Protein 3MXT (pdb70)

Foldseek 3Di:
DDEAAALVVLLVVLVVCVVVVWAEEEEEEPPDDVLSLVQQVVRVVTRAYEYEYELQPLADPPDQSPPQDDDVVVRVVCVVSRHPYYYYYCCSCPPPNDDWDDPFLLCDDVSVVRPPNLRSVRGVVVVVCVSNVHAEYEECQVLSSLLSNQVVVVVVRNHYYYYDYFDADPLQATDDSLLVVDDPLLNVLRSLQRVLQVVLVVCVVVPDFAVVVSQVSCVSNVVRPQKDWPDWAWADSNGGGDGTDDFKIWTKTWIQRNNGIGIGIDIGGGHD

Solvent-accessible surface area: 13869 Å² total

B-factor: mean 36.36, std 14.1, range [16.19, 120.6]

Radius of gyration: 19.19 Å; Cα contacts (8 Å, |Δi|>4): 482; chains: 1; bounding box: 40×51×53 Å

Structure (mmCIF, N/CA/C/O backbone):
data_3MXT
#
_entry.id   3MXT
#
_cell.length_a   83.314
_cell.length_b   83.314
_cell.length_c   148.680
_cell.angle_alpha   90.00
_cell.angle_beta   90.00
_cell.angle_gamma   120.00
#
_symmetry.space_group_name_H-M   'P 61 2 2'
#
loop_
_entity.id
_entity.type
_entity.pdbx_description
1 polymer 'Pantothenate synthetase'
2 non-polymer GLYCEROL
3 non-polymer 'MAGNESIUM ION'
4 non-polymer 'SULFATE ION'
5 non-polymer 'FORMIC ACID'
6 non-polymer 'CHLORIDE ION'
7 water water
#
loop_
_atom_site.group_PDB
_atom_site.id
_atom_site.type_symbol
_atom_site.label_atom_id
_atom_site.label_alt_id
_atom_site.label_comp_id
_atom_site.label_asym_id
_atom_site.label_entity_id
_atom_site.label_seq_id
_atom_site.pdbx_PDB_ins_code
_atom_site.Cartn_x
_atom_site.Cartn_y
_atom_site.Cartn_z
_atom_site.occupancy
_atom_site.B_iso_or_equiv
_atom_site.auth_seq_id
_atom_site.auth_comp_id
_atom_site.auth_asym_id
_atom_site.auth_atom_id
_atom_site.pdbx_PDB_model_num
ATOM 1 N N . ALA A 1 3 ? 27.991 39.856 94.570 1.00 67.05 0 ALA A N 1
ATOM 2 C CA . ALA A 1 3 ? 27.423 38.525 94.756 1.00 72.65 0 ALA A CA 1
ATOM 3 C C . ALA A 1 3 ? 25.919 38.541 94.468 1.00 68.42 0 ALA A C 1
ATOM 4 O O . ALA A 1 3 ? 25.218 39.481 94.851 1.00 65.20 0 ALA A O 1
ATOM 14 N N . GLN A 1 5 ? 22.130 38.386 94.599 1.00 36.58 2 GLN A N 1
ATOM 15 C CA . GLN A 1 5 ? 21.234 38.582 95.711 1.00 37.78 2 GLN A CA 1
ATOM 16 C C . GLN A 1 5 ? 20.060 37.624 95.663 1.00 42.78 2 GLN A C 1
ATOM 17 O O . GLN A 1 5 ? 19.439 37.450 94.621 1.00 41.28 2 GLN A O 1
ATOM 23 N N . VAL A 1 6 ? 19.816 36.969 96.794 1.00 37.30 3 VAL A N 1
ATOM 24 C CA . VAL A 1 6 ? 18.631 36.156 96.995 1.00 35.48 3 VAL A CA 1
ATOM 25 C C . VAL A 1 6 ? 17.685 36.898 97.920 1.00 41.73 3 VAL A C 1
ATOM 26 O O . VAL A 1 6 ? 17.958 37.115 99.104 1.00 43.20 3 VAL A O 1
ATOM 30 N N . ILE A 1 7 ? 16.568 37.322 97.357 1.00 32.14 4 ILE A N 1
ATOM 31 C CA . ILE A 1 7 ? 15.757 38.325 98.003 1.00 32.17 4 ILE A CA 1
ATOM 32 C C . ILE A 1 7 ? 14.393 37.722 98.224 1.00 36.61 4 ILE A C 1
ATOM 33 O O . ILE A 1 7 ? 13.784 37.201 97.289 1.00 36.54 4 ILE A O 1
ATOM 38 N N . THR A 1 8 ? 13.923 37.752 99.466 1.00 34.61 5 THR A N 1
ATOM 39 C CA . THR A 1 8 ? 12.580 37.256 99.778 1.00 37.73 5 THR A CA 1
ATOM 40 C C . THR A 1 8 ? 11.579 38.358 100.095 1.00 40.18 5 THR A C 1
ATOM 41 O O . THR A 1 8 ? 10.380 38.085 100.237 1.00 38.69 5 THR A O 1
ATOM 45 N N A SER A 1 9 ? 12.064 39.594 100.226 0.77 40.22 6 SER A N 1
ATOM 46 N N B SER A 1 9 ? 12.050 39.594 100.207 0.23 39.62 6 SER A N 1
ATOM 47 C CA A SER A 1 9 ? 11.200 40.721 100.585 0.77 37.44 6 SER A CA 1
ATOM 48 C C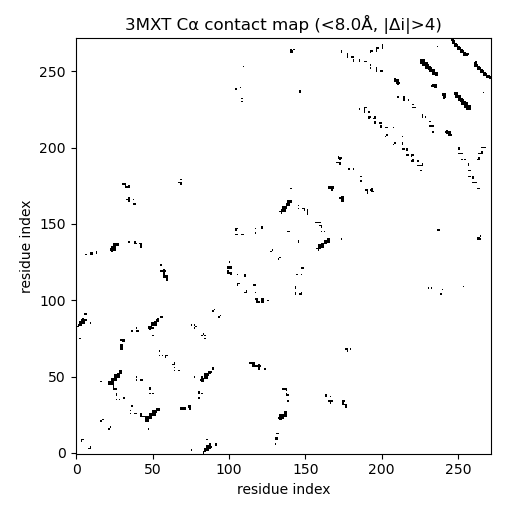A B SER A 1 9 ? 11.169 40.694 100.578 0.23 37.99 6 SER A CA 1
ATOM 49 C C A SER A 1 9 ? 10.885 41.670 99.421 0.77 36.83 6 SER A C 1
ATOM 50 C C B SER A 1 9 ? 10.881 41.644 99.418 0.23 37.14 6 SER A C 1
ATOM 51 O O A SER A 1 9 ? 11.770 42.072 98.665 0.77 37.65 6 SER A O 1
ATOM 52 O O B SER A 1 9 ? 11.780 42.018 98.665 0.23 37.48 6 SER A O 1
ATOM 57 N N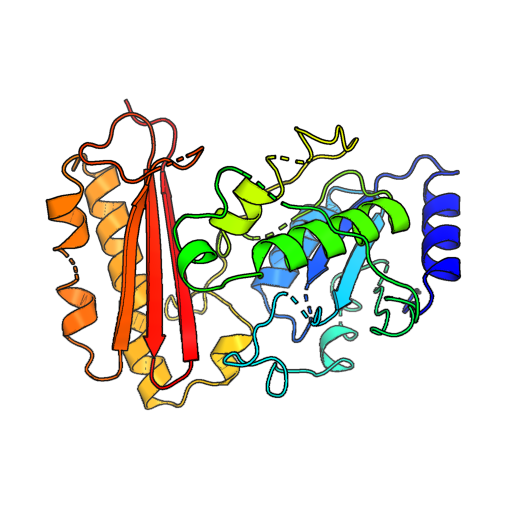 . VAL A 1 10 ? 9.617 42.028 99.285 1.00 37.97 7 VAL A N 1
ATOM 58 C CA . VAL A 1 10 ? 9.217 42.998 98.286 1.00 35.76 7 VAL A CA 1
ATOM 59 C C . VAL A 1 10 ? 9.980 44.310 98.482 1.00 38.04 7 VAL A C 1
ATOM 60 O O . VAL A 1 10 ? 10.502 44.896 97.523 1.00 37.81 7 VAL A O 1
ATOM 64 N N . LYS A 1 11 ? 10.052 44.763 99.732 1.00 32.92 8 LYS A N 1
ATOM 65 C CA . LYS A 1 11 ? 10.699 46.025 100.035 1.00 36.08 8 LYS A CA 1
ATOM 66 C C . LYS A 1 11 ? 12.146 46.000 99.540 1.00 30.66 8 LYS A C 1
ATOM 67 O O . LYS A 1 11 ? 12.626 46.959 98.948 1.00 35.25 8 LYS A O 1
ATOM 73 N N . GLU A 1 12 ? 12.851 44.904 99.766 1.00 31.24 9 GLU A N 1
ATOM 74 C CA . GLU A 1 12 ? 14.260 44.876 99.383 1.00 39.12 9 GLU A CA 1
ATOM 75 C C . GLU A 1 12 ? 14.473 44.758 97.883 1.00 38.49 9 GLU A C 1
ATOM 76 O O . GLU A 1 12 ? 15.440 45.314 97.335 1.00 33.80 9 GLU A O 1
ATOM 82 N N . ALA A 1 13 ? 13.578 44.026 97.227 1.00 33.09 10 ALA A N 1
ATOM 83 C CA . ALA A 1 13 ? 13.607 43.925 95.774 1.00 35.03 10 ALA A CA 1
ATOM 84 C C . ALA A 1 13 ? 13.420 45.307 95.148 1.00 30.78 10 ALA A C 1
ATOM 85 O O . ALA A 1 13 ? 14.134 45.660 94.209 1.00 37.29 10 ALA A O 1
ATOM 87 N N . LYS A 1 14 ? 12.461 46.071 95.679 1.00 33.43 11 LYS A N 1
ATOM 88 C CA . LYS A 1 14 ? 12.192 47.438 95.221 1.00 38.45 11 LYS A CA 1
ATOM 89 C C . LYS A 1 14 ? 13.420 48.306 95.349 1.00 39.22 11 LYS A C 1
ATOM 90 O O . LYS A 1 14 ? 13.738 49.089 94.438 1.00 38.32 11 LYS A O 1
ATOM 96 N N . GLN A 1 15 ? 14.089 48.215 96.502 1.00 38.08 12 GLN A N 1
ATOM 97 C CA . GLN A 1 15 ? 15.292 49.003 96.745 1.00 40.84 12 GLN A CA 1
ATOM 98 C C . GLN A 1 15 ? 16.382 48.712 95.729 1.00 40.99 12 GLN A C 1
ATOM 99 O O . GLN A 1 15 ? 17.030 49.631 95.209 1.00 41.88 12 GLN A O 1
ATOM 105 N N . ILE A 1 16 ? 16.590 47.430 95.443 1.00 38.57 13 ILE A N 1
ATOM 106 C CA . ILE A 1 16 ? 17.684 47.032 94.562 1.00 36.68 13 ILE A CA 1
ATOM 107 C C . ILE A 1 16 ? 17.456 47.536 93.159 1.00 38.00 13 ILE A C 1
ATOM 108 O O . ILE A 1 16 ? 18.378 48.039 92.506 1.00 41.67 13 ILE A O 1
ATOM 113 N N . VAL A 1 17 ? 16.219 47.384 92.696 1.00 34.80 14 VAL A N 1
ATOM 114 C CA . VAL A 1 17 ? 15.819 47.835 91.372 1.00 35.81 14 VAL A CA 1
ATOM 115 C C . VAL A 1 17 ? 15.894 49.353 91.278 1.00 38.93 14 VAL A C 1
ATOM 116 O O . VAL A 1 17 ? 16.340 49.901 90.265 1.00 39.16 14 VAL A O 1
ATOM 120 N N . LYS A 1 18 ? 15.480 50.036 92.342 1.00 42.13 15 LYS A N 1
ATOM 121 C CA . LYS A 1 18 ? 15.535 51.499 92.347 1.00 47.72 15 LYS A CA 1
ATOM 122 C C . LYS A 1 18 ? 16.984 51.970 92.227 1.00 49.11 15 LYS A C 1
ATOM 123 O O . LYS A 1 18 ? 17.282 52.902 91.486 1.00 50.72 15 LYS A O 1
ATOM 129 N N . ASP A 1 19 ? 17.887 51.303 92.936 1.00 53.54 16 ASP A N 1
ATOM 130 C CA . ASP A 1 19 ? 19.302 51.641 92.856 1.00 55.91 16 ASP A CA 1
ATOM 131 C C . ASP A 1 19 ? 19.865 51.379 91.453 1.00 49.52 16 ASP A C 1
ATOM 132 O O . ASP A 1 19 ? 20.572 52.223 90.916 1.00 45.58 16 ASP A O 1
ATOM 137 N N . TRP A 1 20 ? 19.550 50.228 90.850 1.00 45.03 17 TRP A N 1
ATOM 138 C CA . TRP A 1 20 ? 19.996 49.954 89.479 1.00 37.31 17 TRP A CA 1
ATOM 139 C C . TRP A 1 20 ? 19.509 51.045 88.508 1.00 41.00 17 TRP A C 1
ATOM 140 O O . TRP A 1 20 ? 20.260 51.491 87.632 1.00 48.01 17 TRP A O 1
ATOM 151 N N . LYS A 1 21 ? 18.250 51.455 88.654 1.00 42.34 18 LYS A N 1
ATOM 152 C CA . LYS A 1 21 ? 17.674 52.496 87.811 1.00 50.01 18 LYS A CA 1
ATOM 153 C C . LYS A 1 21 ? 18.389 53.847 88.022 1.00 59.64 18 LYS A C 1
ATOM 154 O O . LYS A 1 21 ? 18.500 54.652 87.096 1.00 57.50 18 LYS A O 1
ATOM 160 N N A SER A 1 22 ? 18.868 54.083 89.239 0.31 62.80 19 SER A N 1
ATOM 161 N N B SER A 1 22 ? 18.890 54.077 89.233 0.69 62.27 19 SER A N 1
ATOM 162 C CA A SER A 1 22 ? 19.612 55.304 89.532 0.31 65.12 19 SER A CA 1
ATOM 163 C CA B SER A 1 22 ? 19.613 55.314 89.526 0.69 65.08 19 SER A CA 1
ATOM 164 C C A SER A 1 22 ? 20.855 55.385 88.655 0.31 67.77 19 SER A C 1
ATOM 165 C C B SER A 1 22 ? 20.908 55.369 88.726 0.69 68.17 19 SER A C 1
ATOM 166 O O A SER A 1 22 ? 21.413 56.463 88.443 0.31 71.00 19 SER A O 1
ATOM 167 O O B SER A 1 22 ? 21.560 56.413 88.642 0.69 71.63 19 SER A O 1
ATOM 172 N N . HIS A 1 23 ? 21.281 54.235 88.143 1.00 61.27 20 HIS A N 1
ATOM 173 C CA . HIS A 1 23 ? 22.484 54.162 87.337 1.00 53.37 20 HIS A CA 1
ATOM 174 C C . HIS A 1 23 ? 22.148 53.902 85.880 1.00 52.40 20 HIS A C 1
ATOM 175 O O . HIS A 1 23 ? 22.999 53.490 85.096 1.00 54.79 20 HIS A O 1
ATOM 182 N N . GLN A 1 24 ? 20.896 54.184 85.529 1.00 57.65 21 GLN A N 1
ATOM 183 C CA . GLN A 1 24 ? 20.390 53.993 84.170 1.00 68.77 21 GLN A CA 1
ATOM 184 C C . GLN A 1 24 ? 20.678 52.607 83.572 1.00 62.61 21 GLN A C 1
ATOM 185 O O . GLN A 1 24 ? 20.966 52.489 82.376 1.00 63.56 21 GLN A O 1
ATOM 191 N N . LEU A 1 25 ? 20.596 51.565 84.396 1.00 51.59 22 LEU A N 1
ATOM 192 C CA . LEU A 1 25 ? 20.830 50.203 83.917 1.00 43.22 22 LEU A CA 1
ATOM 193 C C . LEU A 1 25 ? 19.524 49.586 83.433 1.00 42.72 22 LEU A C 1
ATOM 194 O O . LEU A 1 25 ? 18.486 49.770 84.066 1.00 45.64 22 LEU A O 1
ATOM 199 N N . SER A 1 26 ? 19.566 48.853 82.322 1.00 40.56 23 SER A N 1
ATOM 200 C CA . SER A 1 26 ? 18.380 48.140 81.856 1.00 41.54 23 SER A CA 1
ATOM 201 C C . SER A 1 26 ? 18.190 46.838 82.628 1.00 38.31 23 SER A C 1
ATOM 202 O O . SER A 1 26 ? 19.148 46.240 83.130 1.00 39.63 23 SER A O 1
ATOM 205 N N . ILE A 1 27 ? 16.938 46.409 82.720 1.00 35.99 24 ILE A N 1
ATOM 206 C CA . ILE A 1 27 ? 16.583 45.239 83.510 1.00 35.01 24 ILE A CA 1
ATOM 207 C C . ILE A 1 27 ? 15.880 44.192 82.652 1.00 29.80 24 ILE A C 1
ATOM 208 O O . ILE A 1 27 ? 14.882 44.476 81.986 1.00 31.65 24 ILE A O 1
ATOM 213 N N . GLY A 1 28 ? 16.419 42.983 82.667 1.00 26.69 25 GLY A N 1
ATOM 214 C CA . GLY A 1 28 ? 15.774 41.853 82.022 1.00 26.62 25 GLY A CA 1
ATOM 215 C C . GLY A 1 28 ? 15.160 40.955 83.090 1.00 29.24 25 GLY A C 1
ATOM 216 O O . GLY A 1 28 ? 15.796 40.682 84.105 1.00 31.63 25 GLY A O 1
ATOM 217 N N . TYR A 1 29 ? 13.938 40.487 82.846 1.00 29.44 26 TYR A N 1
ATOM 218 C CA . TYR A 1 29 ? 13.167 39.764 83.865 1.00 27.53 26 TYR A CA 1
ATOM 219 C C . TYR A 1 29 ? 12.630 38.459 83.322 1.00 26.50 26 TYR A C 1
ATOM 220 O O . TYR A 1 29 ? 12.022 38.428 82.245 1.00 25.71 26 TYR A O 1
ATOM 229 N N . VAL A 1 30 ? 12.849 37.390 84.085 1.00 24.92 27 VAL A N 1
ATOM 230 C CA . VAL A 1 30 ? 12.401 36.042 83.713 1.00 19.87 27 VAL A CA 1
ATOM 231 C C . VAL A 1 30 ? 11.516 35.522 84.841 1.00 21.78 27 VAL A C 1
ATOM 232 O O . VAL A 1 30 ? 12.020 35.018 85.856 1.00 22.25 27 VAL A O 1
ATOM 236 N N . PRO A 1 31 ? 10.192 35.647 84.691 1.00 23.69 28 PRO A N 1
ATOM 237 C CA . PRO A 1 31 ? 9.298 35.085 85.720 1.00 23.81 28 PRO A CA 1
ATOM 238 C C . PRO A 1 31 ? 9.209 33.569 85.597 1.00 20.79 28 PRO A C 1
ATOM 239 O O . PRO A 1 31 ? 9.045 33.076 84.480 1.00 22.17 28 PRO A O 1
ATOM 243 N N . THR A 1 32 ? 9.323 32.847 86.713 1.00 24.02 29 THR A N 1
ATOM 244 C CA . THR A 1 32 ? 9.281 31.374 86.700 1.00 23.46 29 THR A CA 1
ATOM 245 C C . THR A 1 32 ? 8.580 30.829 87.943 1.00 24.62 29 THR A C 1
ATOM 246 O O . THR A 1 32 ? 8.340 31.556 88.925 1.00 23.68 29 THR A O 1
ATOM 266 N N . GLY A 1 34 ? 10.047 28.111 89.342 1.00 23.80 31 GLY A N 1
ATOM 267 C CA . GLY A 1 34 ? 11.144 27.339 89.927 1.00 24.10 31 GLY A CA 1
ATOM 268 C C . GLY A 1 34 ? 11.275 25.927 89.370 1.00 26.81 31 GLY A C 1
ATOM 269 O O . GLY A 1 34 ? 10.668 25.606 88.355 1.00 28.61 31 GLY A O 1
ATOM 270 N N . PHE A 1 35 ? 12.058 25.087 90.054 1.00 24.89 32 PHE A N 1
ATOM 271 C CA . PHE A 1 35 ? 12.517 23.799 89.519 1.00 23.67 32 PHE A CA 1
ATOM 272 C C . PHE A 1 35 ? 13.041 23.998 88.098 1.00 26.59 32 PHE A C 1
ATOM 273 O O . PHE A 1 35 ? 12.507 23.453 87.112 1.00 26.04 32 PHE A O 1
ATOM 281 N N . LEU A 1 36 ? 14.088 24.803 88.002 1.00 26.17 33 LEU A N 1
ATOM 282 C CA . LEU A 1 36 ? 14.510 25.369 86.725 1.00 28.40 33 LEU A CA 1
ATOM 283 C C . LEU A 1 36 ? 15.185 24.348 85.799 1.00 31.50 33 LEU A C 1
ATOM 284 O O . LEU A 1 36 ? 15.815 23.390 86.262 1.00 28.87 33 LEU A O 1
ATOM 289 N N . HIS A 1 37 ? 15.070 24.591 84.496 1.00 25.24 34 HIS A N 1
ATOM 290 C CA . HIS A 1 37 ? 15.641 23.697 83.476 1.00 23.97 34 HIS A CA 1
ATOM 291 C C . HIS A 1 37 ? 16.191 24.512 82.302 1.00 27.62 34 HIS A C 1
ATOM 292 O O . HIS A 1 37 ? 16.212 25.740 82.353 1.00 25.35 34 HIS A O 1
ATOM 299 N N . ASP A 1 38 ? 16.657 23.837 81.244 1.00 25.96 35 ASP A N 1
ATOM 300 C CA . ASP A 1 38 ? 17.345 24.536 80.168 1.00 26.03 35 ASP A CA 1
ATOM 301 C C . ASP A 1 38 ? 16.447 25.558 79.440 1.00 29.24 35 ASP A C 1
ATOM 302 O O . ASP A 1 38 ? 16.946 26.491 78.807 1.00 31.41 35 ASP A O 1
ATOM 307 N N . GLY A 1 39 ? 15.129 25.362 79.509 1.00 28.81 36 GLY A N 1
ATOM 308 C CA . GLY A 1 39 ? 14.183 26.315 78.946 1.00 23.78 36 GLY A CA 1
ATOM 309 C C . GLY A 1 39 ? 14.348 27.644 79.671 1.00 23.41 36 GLY A C 1
ATOM 310 O O . GLY A 1 39 ? 14.422 28.723 79.075 1.00 25.40 36 GLY A O 1
ATOM 311 N N . HIS A 1 40 ? 14.423 27.571 80.988 1.00 23.66 37 HIS A N 1
ATOM 312 C CA . HIS A 1 40 ? 14.602 28.774 81.770 1.00 25.90 37 HIS A CA 1
ATOM 313 C C . HIS A 1 40 ? 15.958 29.402 81.508 1.00 26.77 37 HIS A C 1
ATOM 314 O O . HIS A 1 40 ? 16.069 30.619 81.407 1.00 27.96 37 HIS A O 1
ATOM 321 N N . LEU A 1 41 ? 16.981 28.567 81.420 1.00 29.50 38 LEU A N 1
ATOM 322 C CA . LEU A 1 41 ? 18.336 29.052 81.195 1.00 31.92 38 LEU A CA 1
ATOM 323 C C . LEU A 1 41 ? 18.410 29.788 79.851 1.00 26.43 38 LEU A C 1
ATOM 324 O O . LEU A 1 41 ? 19.148 30.756 79.699 1.00 33.09 38 LEU A O 1
ATOM 329 N N . SER A 1 42 ? 17.624 29.327 78.880 1.00 29.00 39 SER A N 1
ATOM 330 C CA . SER A 1 42 ? 17.550 30.018 77.597 1.00 30.37 39 SER A CA 1
ATOM 331 C C . SER A 1 42 ? 16.967 31.439 77.707 1.00 25.82 39 SER A C 1
ATOM 332 O O . SER A 1 42 ? 17.424 32.343 77.016 1.00 27.50 39 SER A O 1
ATOM 335 N N . LEU A 1 43 ? 15.938 31.607 78.543 1.00 26.09 40 LEU A N 1
ATOM 336 C CA . LEU A 1 43 ? 15.357 32.924 78.799 1.00 26.68 40 LEU A CA 1
ATOM 337 C C . LEU A 1 43 ? 16.390 33.812 79.466 1.00 25.75 40 LEU A C 1
ATOM 338 O O . LEU A 1 43 ? 16.524 34.975 79.130 1.00 29.94 40 LEU A O 1
ATOM 343 N N . VAL A 1 44 ? 17.124 33.252 80.419 1.00 27.58 41 VAL A N 1
ATOM 344 C CA . VAL A 1 44 ? 18.162 34.011 81.086 1.00 29.34 41 VAL A CA 1
ATOM 345 C C . VAL A 1 44 ? 19.233 34.474 80.097 1.00 30.99 41 VAL A C 1
ATOM 346 O O . VAL A 1 44 ? 19.643 35.631 80.126 1.00 32.29 41 VAL A O 1
ATOM 350 N N . LYS A 1 45 ? 19.678 33.578 79.219 1.00 30.75 42 LYS A N 1
ATOM 351 C CA . LYS A 1 45 ? 20.645 33.960 78.182 1.00 36.56 42 LYS A CA 1
ATOM 352 C C . LYS A 1 45 ? 20.146 35.141 77.341 1.00 36.75 42 LYS A C 1
ATOM 353 O O . LYS A 1 45 ? 20.911 36.038 77.003 1.00 35.43 42 LYS A O 1
ATOM 359 N N . HIS A 1 46 ? 18.859 35.156 77.005 1.00 31.15 43 HIS A N 1
ATOM 360 C CA . HIS A 1 46 ? 18.328 36.272 76.232 1.00 31.86 43 HIS A CA 1
ATOM 361 C C . HIS A 1 46 ? 18.329 37.524 77.082 1.00 32.88 43 HIS A C 1
ATOM 362 O O . HIS A 1 46 ? 18.564 38.631 76.584 1.00 35.05 43 HIS A O 1
ATOM 369 N N . ALA A 1 47 ? 18.029 37.360 78.369 1.00 29.61 44 ALA A N 1
ATOM 370 C CA . ALA A 1 47 ? 17.884 38.511 79.243 1.00 28.63 44 ALA A CA 1
ATOM 371 C C . ALA A 1 47 ? 19.228 39.185 79.474 1.00 31.57 44 ALA A C 1
ATOM 372 O O . ALA A 1 47 ? 19.276 40.370 79.810 1.00 33.09 44 ALA A O 1
ATOM 374 N N . LYS A 1 48 ? 20.315 38.430 79.301 1.00 34.14 45 LYS A N 1
ATOM 375 C CA . LYS A 1 48 ? 21.669 38.968 79.494 1.00 37.20 45 LYS A CA 1
ATOM 376 C C . LYS A 1 48 ? 22.022 40.036 78.453 1.00 39.35 45 LYS A C 1
ATOM 377 O O . LYS A 1 48 ? 23.099 40.642 78.528 1.00 39.61 45 LYS A O 1
ATOM 383 N N . THR A 1 49 ? 21.124 40.281 77.494 1.00 36.33 46 THR A N 1
ATOM 384 C CA . THR A 1 49 ? 21.264 41.452 76.625 1.00 43.06 46 THR A CA 1
ATOM 385 C C . THR A 1 49 ? 21.047 42.723 77.451 1.00 47.68 46 THR A C 1
ATOM 386 O O . THR A 1 49 ? 21.447 43.817 77.031 1.00 47.71 46 THR A O 1
ATOM 390 N N . GLN A 1 50 ? 20.408 42.577 78.616 1.00 39.01 47 GLN A N 1
ATOM 391 C CA . GLN A 1 50 ? 20.160 43.708 79.518 1.00 39.33 47 GLN A CA 1
ATOM 392 C C . GLN A 1 50 ? 21.289 43.851 80.550 1.00 39.21 47 GLN A C 1
ATOM 393 O O . GLN A 1 50 ? 22.051 42.913 80.783 1.00 37.04 47 GLN A O 1
ATOM 399 N N . ASP A 1 51 ? 21.383 45.019 81.173 1.00 39.62 48 ASP A N 1
ATOM 400 C CA . ASP A 1 51 ? 22.444 45.272 82.145 1.00 48.01 48 ASP A CA 1
ATOM 401 C C . ASP A 1 51 ? 22.310 44.385 83.377 1.00 46.08 48 ASP A C 1
ATOM 402 O O . ASP A 1 51 ? 23.299 43.857 83.872 1.00 41.16 48 ASP A O 1
ATOM 407 N N . LYS A 1 52 ? 21.087 44.224 83.875 1.00 38.48 49 LYS A N 1
ATOM 408 C CA . LYS A 1 52 ? 20.861 43.381 85.048 1.00 39.44 49 LYS A CA 1
ATOM 409 C C . LYS A 1 52 ? 19.732 42.377 84.781 1.00 36.50 49 LYS A C 1
ATOM 410 O O . LYS A 1 52 ? 18.746 42.737 84.154 1.00 35.15 49 LYS A O 1
ATOM 416 N N . VAL A 1 53 ? 19.900 41.135 85.255 1.00 30.03 50 VAL A N 1
ATOM 417 C CA . VAL A 1 53 ? 18.923 40.057 85.080 1.00 33.20 50 VAL A CA 1
ATOM 418 C C . VAL A 1 53 ? 18.281 39.607 86.395 1.00 35.85 50 VAL A C 1
ATOM 419 O O . VAL A 1 53 ? 18.976 39.253 87.352 1.00 32.99 50 VAL A O 1
ATOM 423 N N . ILE A 1 54 ? 16.950 39.608 86.423 1.00 29.80 51 ILE A N 1
ATOM 424 C CA . ILE A 1 54 ? 16.185 39.137 87.568 1.00 27.89 51 ILE A CA 1
ATOM 425 C C . ILE A 1 54 ? 15.419 37.863 87.206 1.00 30.29 51 ILE A C 1
ATOM 426 O O . ILE A 1 54 ? 14.748 37.813 86.167 1.00 29.82 51 ILE A O 1
ATOM 431 N N . VAL A 1 55 ? 15.513 36.849 88.061 1.00 26.60 52 VAL A N 1
ATOM 432 C CA . VAL A 1 55 ? 14.647 35.691 87.961 1.00 24.11 52 VAL A CA 1
ATOM 433 C C . VAL A 1 55 ? 13.748 35.675 89.170 1.00 31.09 52 VAL A C 1
ATOM 434 O O . VAL A 1 55 ? 14.232 35.745 90.309 1.00 30.32 52 VAL A O 1
ATOM 438 N N . SER A 1 56 ? 12.428 35.636 88.951 1.00 26.89 53 SER A N 1
ATOM 439 C CA . SER A 1 56 ? 11.540 35.374 90.084 1.00 23.14 53 SER A CA 1
ATOM 440 C C . SER A 1 56 ? 11.176 33.887 90.131 1.00 24.86 53 SER A C 1
ATOM 441 O O . SER A 1 56 ? 11.055 33.213 89.094 1.00 26.01 53 SER A O 1
ATOM 444 N N . ILE A 1 57 ? 11.032 33.379 91.346 1.00 24.69 54 ILE A N 1
ATOM 445 C CA . ILE A 1 57 ? 10.604 32.009 91.563 1.00 22.97 54 ILE A CA 1
ATOM 446 C C . ILE A 1 57 ? 9.423 32.094 92.521 1.00 29.75 54 ILE A C 1
ATOM 447 O O . ILE A 1 57 ? 9.576 32.539 93.659 1.00 26.98 54 ILE A O 1
ATOM 452 N N . PHE A 1 58 ? 8.235 31.716 92.050 1.00 24.74 55 PHE A N 1
ATOM 453 C CA . PHE A 1 58 ? 7.018 31.782 92.887 1.00 26.30 55 PHE A CA 1
ATOM 454 C C . PHE A 1 58 ? 5.978 30.857 92.290 1.00 28.72 55 PHE A C 1
ATOM 455 O O . PHE A 1 58 ? 5.502 31.087 91.155 1.00 23.67 55 PHE A O 1
ATOM 463 N N . VAL A 1 59 ? 5.642 29.800 93.027 1.00 24.26 56 VAL A N 1
ATOM 464 C CA . VAL A 1 59 ? 4.596 28.890 92.589 1.00 22.72 56 VAL A CA 1
ATOM 465 C C . VAL A 1 59 ? 3.319 29.618 92.981 1.00 26.94 56 VAL A C 1
ATOM 466 O O . VAL A 1 59 ? 2.857 29.540 94.118 1.00 24.36 56 VAL A O 1
ATOM 470 N N . ASN A 1 60 ? 2.779 30.367 92.033 1.00 22.12 57 ASN A N 1
ATOM 471 C CA . ASN A 1 60 ? 1.707 31.309 92.323 1.00 20.62 57 ASN A CA 1
ATOM 472 C C . ASN A 1 60 ? 0.395 30.576 92.536 1.00 22.84 57 ASN A C 1
ATOM 473 O O . ASN A 1 60 ? -0.145 30.035 91.589 1.00 25.06 57 ASN A O 1
ATOM 478 N N . PRO A 1 61 ? -0.119 30.533 93.784 1.00 24.66 58 PRO A N 1
ATOM 479 C CA . PRO A 1 61 ? -1.326 29.747 94.023 1.00 24.52 58 PRO A CA 1
ATOM 480 C C . PRO A 1 61 ? -2.511 30.243 93.214 1.00 28.12 58 PRO A C 1
ATOM 481 O O . PRO A 1 61 ? -3.318 29.414 92.877 1.00 23.89 58 PRO A O 1
ATOM 493 N N . GLN A 1 63 ? -2.816 30.872 90.141 1.00 21.16 60 GLN A N 1
ATOM 494 C CA . GLN A 1 63 ? -2.975 30.338 88.789 1.00 24.64 60 GLN A CA 1
ATOM 495 C C . GLN A 1 63 ? -3.158 28.827 88.744 1.00 26.33 60 GLN A C 1
ATOM 496 O O . GLN A 1 63 ? -3.116 28.233 87.671 1.00 24.77 60 GLN A O 1
ATOM 502 N N . PHE A 1 64 ? -3.374 28.198 89.908 1.00 22.48 61 PHE A N 1
ATOM 503 C CA . PHE A 1 64 ? -3.713 26.779 89.963 1.00 19.64 61 PHE A CA 1
ATOM 504 C C . PHE A 1 64 ? -5.161 26.614 90.422 1.00 25.46 61 PHE A C 1
ATOM 505 O O . PHE A 1 64 ? -5.636 27.343 91.318 1.00 24.88 61 PHE A O 1
ATOM 513 N N . GLY A 1 65 ? -5.856 25.628 89.859 1.00 27.63 62 GLY A N 1
ATOM 514 C CA . GLY A 1 65 ? -7.172 25.279 90.396 1.00 28.67 62 GLY A CA 1
ATOM 515 C C . GLY A 1 65 ? -7.089 24.094 91.345 1.00 27.75 62 GLY A C 1
ATOM 516 O O . GLY A 1 65 ? -6.061 23.389 91.387 1.00 29.78 62 GLY A O 1
ATOM 517 N N . PRO A 1 66 ? -8.192 23.826 92.060 1.00 37.76 63 PRO A N 1
ATOM 518 C CA . PRO A 1 66 ? -8.320 22.758 93.058 1.00 43.72 63 PRO A CA 1
ATOM 519 C C . PRO A 1 66 ? -7.983 21.376 92.499 1.00 45.44 63 PRO A C 1
ATOM 520 O O . PRO A 1 66 ? -7.449 20.540 93.223 1.00 45.89 63 PRO A O 1
ATOM 524 N N . ASN A 1 67 ? -8.278 21.150 91.221 1.00 37.45 64 ASN A N 1
ATOM 525 C CA . ASN A 1 67 ? -8.081 19.856 90.586 1.00 33.68 64 ASN A CA 1
ATOM 526 C C . ASN A 1 67 ? -6.690 19.683 89.996 1.00 33.92 64 ASN A C 1
ATOM 527 O O . ASN A 1 67 ? -6.365 18.646 89.431 1.00 35.07 64 ASN A O 1
ATOM 532 N N . GLU A 1 68 ? -5.862 20.713 90.104 1.00 32.92 65 GLU A N 1
ATOM 533 C CA . GLU A 1 68 ? -4.561 20.697 89.473 1.00 32.23 65 GLU A CA 1
ATOM 534 C C . GLU A 1 68 ? -3.446 20.376 90.471 1.00 35.64 65 GLU A C 1
ATOM 535 O O . GLU A 1 68 ? -3.714 19.813 91.539 1.00 34.96 65 GLU A O 1
ATOM 541 N N . ASP A 1 69 ? -2.210 20.715 90.124 1.00 27.74 66 ASP A N 1
ATOM 542 C CA . ASP A 1 69 ? -1.054 20.108 90.791 1.00 28.52 66 ASP A CA 1
ATOM 543 C C . ASP A 1 69 ? -0.244 21.041 91.691 1.00 25.93 66 ASP A C 1
ATOM 544 O O . ASP A 1 69 ? 0.959 20.861 91.820 1.00 29.05 66 ASP A O 1
ATOM 549 N N . PHE A 1 70 ? -0.893 22.020 92.313 1.00 26.51 67 PHE A N 1
ATOM 550 C CA . PHE A 1 70 ? -0.179 22.968 93.185 1.00 26.35 67 PHE A CA 1
ATOM 551 C C . PHE A 1 70 ? 0.632 22.277 94.297 1.00 29.79 67 PHE A C 1
ATOM 552 O O . PHE A 1 70 ? 1.774 22.619 94.537 1.00 24.94 67 PHE A O 1
ATOM 560 N N A SER A 1 71 ? 0.037 21.311 94.979 0.63 28.33 68 SER A N 1
ATOM 561 N N B SER A 1 71 ? 0.040 21.302 94.963 0.37 29.33 68 SER A N 1
ATOM 562 C CA A SER A 1 71 ? 0.737 20.690 96.109 0.63 32.10 68 SER A CA 1
ATOM 563 C CA B SER A 1 71 ? 0.729 20.670 96.084 0.37 32.73 68 SER A CA 1
ATOM 564 C C A SER A 1 71 ? 1.956 19.837 95.684 0.63 34.10 68 SER A C 1
ATOM 565 C C B SER A 1 71 ? 1.880 19.746 95.638 0.37 34.23 68 SER A C 1
ATOM 566 O O A SER A 1 71 ? 2.958 19.772 96.404 0.63 37.42 68 SER A O 1
ATOM 567 O O B SER A 1 71 ? 2.852 19.553 96.373 0.37 36.39 68 SER A O 1
ATOM 572 N N A SER A 1 72 ? 1.871 19.192 94.522 0.63 28.80 69 SER A N 1
ATOM 573 N N B SER A 1 72 ? 1.770 19.194 94.433 0.37 29.84 69 SER A N 1
ATOM 574 C CA A SER A 1 72 ? 2.953 18.323 94.050 0.63 30.63 69 SER A CA 1
ATOM 575 C CA B SER A 1 72 ? 2.790 18.286 93.904 0.37 30.71 69 SER A CA 1
ATOM 576 C C A SER A 1 72 ? 3.961 19.052 93.182 0.63 34.31 69 SER A C 1
ATOM 577 C C B SER A 1 72 ? 3.853 19.003 93.073 0.37 33.04 69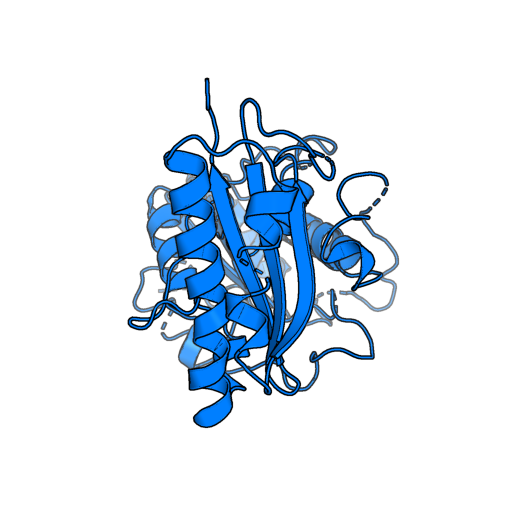 SER A C 1
ATOM 578 O O A SER A 1 72 ? 4.992 18.484 92.831 0.63 30.94 69 SER A O 1
ATOM 579 O O B SER A 1 72 ? 4.834 18.384 92.669 0.37 31.84 69 SER A O 1
ATOM 584 N N . TYR A 1 73 ? 3.664 20.299 92.817 1.00 28.13 70 TYR A N 1
ATOM 585 C CA . TYR A 1 73 ? 4.551 21.027 91.881 1.00 31.80 70 TYR A CA 1
ATOM 586 C C . TYR A 1 73 ? 5.973 20.890 92.370 1.00 30.33 70 TYR A C 1
ATOM 587 O O . TYR A 1 73 ? 6.228 21.081 93.558 1.00 28.43 70 TYR A O 1
ATOM 596 N N . PRO A 1 74 ? 6.901 20.509 91.470 1.00 26.79 71 PRO A N 1
ATOM 597 C CA . PRO A 1 74 ? 8.291 20.273 91.881 1.00 27.47 71 PRO A CA 1
ATOM 598 C C . PRO A 1 74 ? 8.901 21.511 92.511 1.00 29.86 71 PRO A C 1
ATOM 599 O O . PRO A 1 74 ? 8.733 22.600 91.991 1.00 30.06 71 PRO A O 1
ATOM 603 N N . ARG A 1 75 ? 9.592 21.348 93.633 1.00 26.78 72 ARG A N 1
ATOM 604 C CA . ARG A 1 75 ? 10.213 22.470 94.323 1.00 30.84 72 ARG A CA 1
ATOM 605 C C . ARG A 1 75 ? 11.574 22.061 94.848 1.00 36.37 72 ARG A C 1
ATOM 606 O O . ARG A 1 75 ? 11.689 21.053 95.562 1.00 31.97 72 ARG A O 1
ATOM 614 N N . ASP A 1 76 ? 12.594 22.853 94.518 1.00 29.49 73 ASP A N 1
ATOM 615 C CA . ASP A 1 76 ? 13.965 22.581 94.957 1.00 29.17 73 ASP A CA 1
ATOM 616 C C . ASP A 1 76 ? 14.735 23.883 94.837 1.00 31.52 73 ASP A C 1
ATOM 617 O O . ASP A 1 76 ? 15.429 24.144 93.845 1.00 30.30 73 ASP A O 1
ATOM 622 N N A LEU A 1 77 ? 14.606 24.716 95.859 0.69 32.10 74 LEU A N 1
ATOM 623 N N B LEU A 1 77 ? 14.585 24.729 95.853 0.31 31.50 74 LEU A N 1
ATOM 624 C CA A LEU A 1 77 ? 15.113 26.069 95.778 0.69 30.57 74 LEU A CA 1
ATOM 625 C CA B LEU A 1 77 ? 15.149 26.072 95.825 0.31 31.23 74 LEU A CA 1
ATOM 626 C C A LEU A 1 77 ? 16.649 26.106 95.751 0.69 30.34 74 LEU A C 1
ATOM 627 C C B LEU A 1 77 ? 16.656 26.059 95.683 0.31 31.08 74 LEU A C 1
ATOM 628 O O A LEU A 1 77 ? 17.244 26.993 95.144 0.69 33.52 74 LEU A O 1
ATOM 629 O O B LEU A 1 77 ? 17.236 26.876 94.971 0.31 32.68 74 LEU A O 1
ATOM 638 N N . GLU A 1 78 ? 17.294 25.129 96.371 1.00 34.92 75 GLU A N 1
ATOM 639 C CA . GLU A 1 78 ? 18.742 25.049 96.310 1.00 43.56 75 GLU A CA 1
ATOM 640 C C . GLU A 1 78 ? 19.253 24.762 94.891 1.00 38.51 75 GLU A C 1
ATOM 641 O O . GLU A 1 78 ? 20.218 25.382 94.429 1.00 36.56 75 GLU A O 1
ATOM 647 N N . ARG A 1 79 ? 18.604 23.815 94.218 1.00 33.80 76 ARG A N 1
ATOM 648 C CA . ARG A 1 79 ? 18.870 23.563 92.799 1.00 34.49 76 ARG A CA 1
ATOM 649 C C . ARG A 1 79 ? 18.726 24.850 91.989 1.00 36.78 76 ARG A C 1
ATOM 650 O O . ARG A 1 79 ? 19.601 25.179 91.180 1.00 30.19 76 ARG A O 1
ATOM 658 N N . ASP A 1 80 ? 17.633 25.585 92.213 1.00 31.16 77 ASP A N 1
ATOM 659 C CA . ASP A 1 80 ? 17.363 26.793 91.423 1.00 29.71 77 ASP A CA 1
ATOM 660 C C . ASP A 1 80 ? 18.418 27.868 91.697 1.00 34.10 77 ASP A C 1
ATOM 661 O O . ASP A 1 80 ? 18.911 28.508 90.778 1.00 28.19 77 ASP A O 1
ATOM 666 N N . ILE A 1 81 ? 18.762 28.067 92.967 1.00 32.47 78 ILE A N 1
ATOM 667 C CA . ILE A 1 81 ? 19.699 29.147 93.303 1.00 35.64 78 ILE A CA 1
ATOM 668 C C . ILE A 1 81 ? 21.039 28.891 92.621 1.00 36.11 78 ILE A C 1
ATOM 669 O O . ILE A 1 81 ? 21.648 29.808 92.056 1.00 34.75 78 ILE A O 1
ATOM 674 N N . LYS A 1 82 ? 21.469 27.632 92.654 1.00 32.35 79 LYS A N 1
ATOM 675 C CA . LYS A 1 82 ? 22.726 27.222 92.038 1.00 34.43 79 LYS A CA 1
ATOM 676 C C . LYS A 1 82 ? 22.738 27.480 90.534 1.00 33.48 79 LYS A C 1
ATOM 677 O O . LYS A 1 82 ? 23.714 27.999 89.998 1.00 35.33 79 LYS A O 1
ATOM 691 N N . CYS A 1 84 ? 20.839 29.643 88.929 1.00 31.13 81 CYS A N 1
ATOM 692 C CA . CYS A 1 84 ? 20.849 31.075 88.665 1.00 28.21 81 CYS A CA 1
ATOM 693 C C . CYS A 1 84 ? 22.242 31.637 88.872 1.00 35.58 81 CYS A C 1
ATOM 694 O O . CYS A 1 84 ? 22.707 32.463 88.086 1.00 34.93 81 CYS A O 1
ATOM 697 N N . GLN A 1 85 ? 22.875 31.189 89.956 1.00 38.44 82 GLN A N 1
ATOM 698 C CA . GLN A 1 85 ? 24.224 31.606 90.335 1.00 45.80 82 GLN A CA 1
ATOM 699 C C . GLN A 1 85 ? 25.181 31.308 89.182 1.00 44.83 82 GLN A C 1
ATOM 700 O O . GLN A 1 85 ? 25.925 32.174 88.730 1.00 45.74 82 GLN A O 1
ATOM 706 N N . ASP A 1 86 ? 25.121 30.085 88.677 1.00 43.56 83 ASP A N 1
ATOM 707 C CA . ASP A 1 86 ? 26.078 29.637 87.666 1.00 47.21 83 ASP A CA 1
ATOM 708 C C . ASP A 1 86 ? 25.851 30.287 86.312 1.00 48.72 83 ASP A C 1
ATOM 709 O O . ASP A 1 86 ? 26.712 30.204 85.442 1.00 49.87 83 ASP A O 1
ATOM 714 N N . ASN A 1 87 ? 24.698 30.927 86.128 1.00 41.42 84 ASN A N 1
ATOM 715 C CA . ASN A 1 87 ? 24.317 31.442 84.810 1.00 38.73 84 ASN A CA 1
ATOM 716 C C . ASN A 1 87 ? 24.210 32.947 84.762 1.00 37.73 84 ASN A C 1
ATOM 717 O O . ASN A 1 87 ? 23.665 33.530 83.816 1.00 40.33 84 ASN A O 1
ATOM 722 N N . GLY A 1 88 ? 24.748 33.576 85.797 1.00 40.11 85 GLY A N 1
ATOM 723 C CA . GLY A 1 88 ? 24.931 35.010 85.801 1.00 44.20 85 GLY A CA 1
ATOM 724 C C . GLY A 1 88 ? 23.702 35.826 86.119 1.00 39.97 85 GLY A C 1
ATOM 725 O O . GLY A 1 88 ? 23.602 36.980 85.709 1.00 44.65 85 GLY A O 1
ATOM 726 N N . VAL A 1 89 ? 22.765 35.238 86.849 1.00 38.79 86 VAL A N 1
ATOM 727 C CA . VAL A 1 89 ? 21.619 35.996 87.336 1.00 38.46 86 VAL A CA 1
ATOM 728 C C . VAL A 1 89 ? 22.074 36.949 88.454 1.00 38.96 86 VAL A C 1
ATOM 729 O O . VAL A 1 89 ? 22.858 36.560 89.321 1.00 43.24 86 VAL A O 1
ATOM 733 N N . ASP A 1 90 ? 21.580 38.187 88.420 1.00 32.63 87 ASP A N 1
ATOM 734 C CA . ASP A 1 90 ? 21.908 39.205 89.422 1.00 36.99 87 ASP A CA 1
ATOM 735 C C . ASP A 1 90 ? 21.052 39.142 90.688 1.00 36.65 87 ASP A C 1
ATOM 736 O O . ASP A 1 90 ? 21.544 39.358 91.802 1.00 36.22 87 ASP A O 1
ATOM 749 N N . VAL A 1 92 ? 17.789 36.730 92.460 1.00 29.82 89 VAL A N 1
ATOM 750 C CA . VAL A 1 92 ? 16.707 35.759 92.513 1.00 32.02 89 VAL A CA 1
ATOM 751 C C . VAL A 1 92 ? 15.718 36.257 93.551 1.00 36.58 89 VAL A C 1
ATOM 752 O O . VAL A 1 92 ? 16.030 36.381 94.733 1.00 36.57 89 VAL A O 1
ATOM 756 N N . PHE A 1 93 ? 14.526 36.579 93.075 1.00 29.44 90 PHE A N 1
ATOM 757 C CA . PHE A 1 93 ? 13.463 37.088 93.909 1.00 32.36 90 PHE A CA 1
ATOM 758 C C . PHE A 1 93 ? 12.507 35.937 94.214 1.00 34.88 90 PHE A C 1
ATOM 759 O O . PHE A 1 93 ? 11.813 35.430 93.324 1.00 28.14 90 PHE A O 1
ATOM 767 N N . ILE A 1 94 ? 12.483 35.517 95.475 1.00 27.01 91 ILE A N 1
ATOM 768 C CA . ILE A 1 94 ? 11.655 34.389 95.898 1.00 30.70 91 ILE A CA 1
ATOM 769 C C . ILE A 1 94 ? 10.722 34.847 97.024 1.00 34.43 91 ILE A C 1
ATOM 770 O O . ILE A 1 94 ? 10.984 34.568 98.206 1.00 33.45 91 ILE A O 1
ATOM 775 N N . PRO A 1 95 ? 9.641 35.571 96.677 1.00 34.75 92 PRO A N 1
ATOM 776 C CA . PRO A 1 95 ? 8.686 35.974 97.711 1.00 37.10 92 PRO A CA 1
ATOM 777 C C . PRO A 1 95 ? 7.848 34.768 98.106 1.00 38.11 92 PRO A C 1
ATOM 778 O O . PRO A 1 95 ? 7.763 33.826 97.336 1.00 39.49 92 PRO A O 1
ATOM 782 N N . ASP A 1 96 ? 7.235 34.790 99.282 1.00 43.87 93 ASP A N 1
ATOM 783 C CA . ASP A 1 96 ? 6.246 33.765 99.584 1.00 46.43 93 ASP A CA 1
ATOM 784 C C . ASP A 1 96 ? 4.835 34.354 99.493 1.00 41.02 93 ASP A C 1
ATOM 785 O O . ASP A 1 96 ? 4.664 35.566 99.261 1.00 37.31 93 ASP A O 1
ATOM 790 N N . ALA A 1 97 ? 3.817 33.514 99.623 1.00 36.02 94 ALA A N 1
ATOM 791 C CA . ALA A 1 97 ? 2.472 34.002 99.329 1.00 45.32 94 ALA A CA 1
ATOM 792 C C . ALA A 1 97 ? 2.048 35.055 100.342 1.00 47.15 94 ALA A C 1
ATOM 793 O O . ALA A 1 97 ? 1.253 35.929 100.017 1.00 48.18 94 ALA A O 1
ATOM 795 N N . THR A 1 98 ? 2.602 34.986 101.555 1.00 37.95 95 THR A N 1
ATOM 796 C CA . THR A 1 98 ? 2.312 36.006 102.573 1.00 41.61 95 THR A CA 1
ATOM 797 C C . THR A 1 98 ? 2.910 37.409 102.299 1.00 38.57 95 THR A C 1
ATOM 798 O O . THR A 1 98 ? 2.434 38.395 102.849 1.00 42.66 95 THR A O 1
ATOM 802 N N . GLN A 1 99 ? 3.967 37.495 101.488 1.00 32.66 96 GLN A N 1
ATOM 803 C CA . GLN A 1 99 ? 4.523 38.779 101.064 1.00 35.10 96 GLN A CA 1
ATOM 804 C C . GLN A 1 99 ? 3.706 39.337 99.895 1.00 33.31 96 GLN A C 1
ATOM 805 O O . GLN A 1 99 ? 3.474 40.553 99.795 1.00 29.83 96 GLN A O 1
ATOM 819 N N . TYR A 1 101 ? 0.555 38.248 98.777 1.00 26.80 98 TYR A N 1
ATOM 820 C CA . TYR A 1 101 ? -0.878 38.358 98.996 1.00 28.57 98 TYR A CA 1
ATOM 821 C C . TYR A 1 101 ? -1.157 38.542 100.483 1.00 34.91 98 TYR A C 1
ATOM 822 O O . TYR A 1 101 ? -1.225 37.570 101.242 1.00 36.63 98 TYR A O 1
ATOM 831 N N . LEU A 1 102 ? -1.276 39.800 100.888 1.00 31.16 99 LEU A N 1
ATOM 832 C CA . LEU A 1 102 ? -1.553 40.146 102.287 1.00 31.68 99 LEU A CA 1
ATOM 833 C C . LEU A 1 102 ? -2.971 39.736 102.679 1.00 40.63 99 LEU A C 1
ATOM 834 O O . LEU A 1 102 ? -3.775 39.380 101.820 1.00 32.57 99 LEU A O 1
ATOM 839 N N A LYS A 1 103 ? -3.289 39.803 103.970 0.45 40.05 100 LYS A N 1
ATOM 840 N N B LYS A 1 103 ? -3.258 39.766 103.981 0.55 40.16 100 LYS A N 1
ATOM 841 C CA A LYS A 1 103 ? -4.569 39.281 104.445 0.45 38.50 100 LYS A CA 1
ATOM 842 C CA B LYS A 1 103 ? -4.478 39.163 104.522 0.55 39.29 100 LYS A CA 1
ATOM 843 C C A LYS A 1 103 ? -5.791 39.941 103.795 0.45 34.53 100 LYS A C 1
ATOM 844 C C B LYS A 1 103 ? -5.760 39.543 103.777 0.55 36.68 100 LYS A C 1
ATOM 845 O O A LYS A 1 103 ? -6.824 39.295 103.605 0.45 36.18 100 LYS A O 1
ATOM 846 O O B LYS A 1 103 ? -6.620 38.691 103.531 0.55 37.93 100 LYS A O 1
ATOM 857 N N A ASN A 1 104 ? -5.674 41.213 103.437 0.45 29.95 101 ASN A N 1
ATOM 858 N N B ASN A 1 104 ? -5.878 40.813 103.409 0.55 28.91 101 ASN A N 1
ATOM 859 C CA A ASN A 1 104 ? -6.808 41.913 102.836 0.45 25.08 101 ASN A CA 1
ATOM 860 C CA B ASN A 1 104 ? -7.111 41.332 102.820 0.55 25.05 101 ASN A CA 1
ATOM 861 C C A ASN A 1 104 ? -6.779 41.911 101.292 0.45 25.48 101 ASN A C 1
ATOM 862 C C B ASN A 1 104 ? -7.010 41.583 101.310 0.55 24.83 101 ASN A C 1
ATOM 863 O O A ASN A 1 104 ? -7.503 42.667 100.647 0.45 23.17 101 ASN A O 1
ATOM 864 O O B ASN A 1 104 ? -7.852 42.257 100.726 0.55 24.94 101 ASN A O 1
ATOM 873 N N . PHE A 1 105 ? -5.959 41.047 100.701 1.00 27.63 102 PHE A N 1
ATOM 874 C CA . PHE A 1 105 ? -5.793 41.091 99.245 1.00 27.61 102 PHE A CA 1
ATOM 875 C C . PHE A 1 105 ? -7.102 40.726 98.546 1.00 28.02 102 PHE A C 1
ATOM 876 O O . PHE A 1 105 ? -7.721 39.733 98.902 1.00 24.75 102 PHE A O 1
ATOM 884 N N . SER A 1 106 ? -7.528 41.508 97.550 1.00 25.24 103 SER A N 1
ATOM 885 C CA . SER A 1 106 ? -8.796 41.234 96.851 1.00 21.68 103 SER A CA 1
ATOM 886 C C . SER A 1 106 ? -8.872 41.751 95.413 1.00 23.51 103 SER A C 1
ATOM 887 O O . SER A 1 106 ? -9.879 41.586 94.739 1.00 22.32 103 SER A O 1
ATOM 890 N N . THR A 1 107 ? -7.800 42.359 94.938 1.00 20.05 104 THR A N 1
ATOM 891 C CA . THR A 1 107 ? -7.781 42.928 93.568 1.00 17.67 104 THR A CA 1
ATOM 892 C C . THR A 1 107 ? -7.339 41.877 92.551 1.00 22.21 104 THR A C 1
ATOM 893 O O . THR A 1 107 ? -6.683 40.888 92.912 1.00 23.51 104 THR A O 1
ATOM 897 N N . TYR A 1 108 ? -7.715 42.063 91.279 1.00 19.55 105 TYR A N 1
ATOM 898 C CA . TYR A 1 108 ? -7.252 41.187 90.228 1.00 17.01 105 TYR A CA 1
ATOM 899 C C . TYR A 1 108 ? -7.214 41.916 88.886 1.00 16.84 105 TYR A C 1
ATOM 900 O O . TYR A 1 108 ? -7.834 42.966 88.715 1.00 22.01 105 TYR A O 1
ATOM 909 N N . VAL A 1 109 ? -6.517 41.303 87.944 1.00 17.55 106 VAL A N 1
ATOM 910 C CA . VAL A 1 109 ? -6.469 41.760 86.564 1.00 19.52 106 VAL A CA 1
ATOM 911 C C . VAL A 1 109 ? -6.949 40.586 85.724 1.00 18.98 106 VAL A C 1
ATOM 912 O O . VAL A 1 109 ? -6.588 39.437 86.005 1.00 20.18 106 VAL A O 1
ATOM 916 N N . ASP A 1 110 ? -7.807 40.848 84.745 1.00 21.12 107 ASP A N 1
ATOM 917 C CA . ASP A 1 110 ? -8.331 39.784 83.893 1.00 20.35 107 ASP A CA 1
ATOM 918 C C . ASP A 1 110 ? -8.678 40.436 82.544 1.00 19.48 107 ASP A C 1
ATOM 919 O O . ASP A 1 110 ? -8.430 41.615 82.341 1.00 19.26 107 ASP A O 1
ATOM 932 N N . ASN A 1 112 ? -11.330 40.080 78.667 1.00 23.42 109 ASN A N 1
ATOM 933 C CA . ASN A 1 112 ? -12.556 39.549 78.076 1.00 24.10 109 ASN A CA 1
ATOM 934 C C . ASN A 1 112 ? -12.363 38.888 76.715 1.00 26.88 109 ASN A C 1
ATOM 935 O O . ASN A 1 112 ? -13.345 38.444 76.108 1.00 26.79 109 ASN A O 1
ATOM 940 N N . THR A 1 113 ? -11.119 38.858 76.234 1.00 21.56 110 THR A N 1
ATOM 941 C CA . THR A 1 113 ? -10.772 38.096 75.024 1.00 22.64 110 THR A CA 1
ATOM 942 C C . THR A 1 113 ? -9.501 37.295 75.261 1.00 26.26 110 THR A C 1
ATOM 943 O O . THR A 1 113 ? -8.819 37.476 76.278 1.00 24.63 110 THR A O 1
ATOM 947 N N . ILE A 1 114 ? -9.182 36.431 74.304 1.00 22.27 111 ILE A N 1
ATOM 948 C CA . ILE A 1 114 ? -7.966 35.594 74.309 1.00 24.08 111 ILE A CA 1
ATOM 949 C C . ILE A 1 114 ? -7.944 34.460 75.340 1.00 27.11 111 ILE A C 1
ATOM 950 O O . ILE A 1 114 ? -7.659 33.322 75.004 1.00 25.78 111 ILE A O 1
ATOM 955 N N . THR A 1 115 ? -8.241 34.777 76.598 1.00 24.64 112 THR A N 1
ATOM 956 C CA . THR A 1 115 ? -8.129 33.806 77.683 1.00 21.34 112 THR A CA 1
ATOM 957 C C . THR A 1 115 ? -9.235 32.765 77.697 1.00 27.05 112 THR A C 1
ATOM 958 O O . THR A 1 115 ? -9.156 31.809 78.466 1.00 27.14 112 THR A O 1
ATOM 962 N N . ASP A 1 116 ? -10.287 32.945 76.893 1.00 25.98 113 ASP A N 1
ATOM 963 C CA . ASP A 1 116 ? -11.389 31.973 76.898 1.00 27.55 113 ASP A CA 1
ATOM 964 C C . ASP A 1 116 ? -11.136 30.746 75.990 1.00 30.72 113 ASP A C 1
ATOM 965 O O . ASP A 1 116 ? -11.950 29.837 75.934 1.00 31.51 113 ASP A O 1
ATOM 970 N N . LYS A 1 117 ? -10.008 30.731 75.287 1.00 28.38 114 LYS A N 1
ATOM 971 C CA . LYS A 1 117 ? -9.716 29.681 74.317 1.00 26.89 114 LYS A CA 1
ATOM 972 C C . LYS A 1 117 ? -8.651 28.739 74.872 1.00 29.41 114 LYS A C 1
ATOM 973 O O . LYS A 1 117 ? -8.082 28.978 75.950 1.00 28.04 114 LYS A O 1
ATOM 979 N N . LEU A 1 118 ? -8.386 27.670 74.134 1.00 25.09 115 LEU A N 1
ATOM 980 C CA . LEU A 1 118 ? -7.297 26.755 74.468 1.00 25.27 115 LEU A CA 1
ATOM 981 C C . LEU A 1 118 ? -7.284 26.375 75.977 1.00 29.79 115 LEU A C 1
ATOM 982 O O . LEU A 1 118 ? -8.296 25.921 76.509 1.00 27.77 115 LEU A O 1
ATOM 987 N N . CYS A 1 119 ? -6.136 26.499 76.640 1.00 24.10 116 CYS A N 1
ATOM 988 C CA . CYS A 1 119 ? -6.043 26.097 78.046 1.00 22.33 116 CYS A CA 1
ATOM 989 C C . CYS A 1 119 ? -6.964 26.948 78.914 1.00 26.03 116 CYS A C 1
ATOM 990 O O . CYS A 1 119 ? -7.412 26.528 79.977 1.00 28.02 116 CYS A O 1
ATOM 993 N N . GLY A 1 120 ? -7.238 28.159 78.467 1.00 22.70 117 GLY A N 1
ATOM 994 C CA . GLY A 1 120 ? -8.037 29.062 79.271 1.00 27.47 117 GLY A CA 1
ATOM 995 C C . GLY A 1 120 ? -9.409 28.474 79.534 1.00 30.32 117 GLY A C 1
ATOM 996 O O . GLY A 1 120 ? -9.960 28.618 80.619 1.00 35.52 117 GLY A O 1
ATOM 997 N N . ALA A 1 121 ? -9.947 27.787 78.539 1.00 31.75 118 ALA A N 1
ATOM 998 C CA . ALA A 1 121 ? -11.274 27.178 78.639 1.00 36.35 118 ALA A CA 1
ATOM 999 C C . ALA A 1 121 ? -11.253 25.961 79.571 1.00 35.38 118 ALA A C 1
ATOM 1000 O O . ALA A 1 121 ? -12.271 25.605 80.179 1.00 36.14 118 ALA A O 1
ATOM 1002 N N . LYS A 1 122 ? -10.086 25.330 79.676 1.00 29.26 119 LYS A N 1
ATOM 1003 C CA . LYS A 1 122 ? -9.904 24.120 80.487 1.00 31.42 119 LYS A CA 1
ATOM 1004 C C . LYS A 1 122 ? -9.474 24.446 81.917 1.00 31.47 119 LYS A C 1
ATOM 1005 O O . LYS A 1 122 ? -9.496 23.577 82.797 1.00 29.38 119 LYS A O 1
ATOM 1011 N N . ARG A 1 123 ? -9.029 25.683 82.130 1.00 25.96 120 ARG A N 1
ATOM 1012 C CA . ARG A 1 123 ? -8.435 26.072 83.414 1.00 21.90 120 ARG A CA 1
ATOM 1013 C C . ARG A 1 123 ? -9.056 27.360 83.933 1.00 23.44 120 ARG A C 1
ATOM 1014 O O . ARG A 1 123 ? -8.420 28.418 83.903 1.00 24.28 120 ARG A O 1
ATOM 1022 N N . PRO A 1 124 ? -10.296 27.279 84.433 1.00 27.12 121 PRO A N 1
ATOM 1023 C CA . PRO A 1 124 ? -10.931 28.503 84.915 1.00 27.33 121 PRO A CA 1
ATOM 1024 C C . PRO A 1 124 ? -10.101 29.190 86.008 1.00 29.26 121 PRO A C 1
ATOM 1025 O O . PRO A 1 124 ? -9.614 28.514 86.924 1.00 26.95 121 PRO A O 1
ATOM 1029 N N . GLY A 1 125 ? -9.947 30.512 85.898 1.00 24.42 122 GLY A N 1
ATOM 1030 C CA . GLY A 1 125 ? -9.189 31.287 86.875 1.00 25.75 122 GLY A CA 1
ATOM 1031 C C . GLY A 1 125 ? -7.685 31.370 86.623 1.00 23.23 122 GLY A C 1
ATOM 1032 O O . GLY A 1 125 ? -7.000 32.195 87.234 1.00 24.05 122 GLY A O 1
ATOM 1033 N N . HIS A 1 126 ? -7.164 30.524 85.720 1.00 22.95 123 HIS A N 1
ATOM 1034 C CA . HIS A 1 126 ? -5.737 30.434 85.483 1.00 21.05 123 HIS A CA 1
ATOM 1035 C C . HIS A 1 126 ? -5.124 31.742 84.985 1.00 19.15 123 HIS A C 1
ATOM 1036 O O . HIS A 1 126 ? -4.144 32.228 85.558 1.00 21.89 123 HIS A O 1
ATOM 1043 N N . PHE A 1 127 ? -5.690 32.320 83.929 1.00 16.60 124 PHE A N 1
ATOM 1044 C CA . PHE A 1 127 ? -5.108 33.525 83.373 1.00 19.04 124 PHE A CA 1
ATOM 1045 C C . PHE A 1 127 ? -5.305 34.747 84.259 1.00 20.11 124 PHE A C 1
ATOM 1046 O O . PHE A 1 127 ? -4.498 35.642 84.244 1.00 20.88 124 PHE A O 1
ATOM 1054 N N . ARG A 1 128 ? -6.365 34.765 85.045 1.00 18.71 125 ARG A N 1
ATOM 1055 C CA . ARG A 1 128 ? -6.517 35.841 85.993 1.00 19.58 125 ARG A CA 1
ATOM 1056 C C . ARG A 1 128 ? -5.354 35.777 86.989 1.00 22.00 125 ARG A C 1
ATOM 1057 O O . ARG A 1 128 ? -4.827 36.804 87.394 1.00 20.35 125 ARG A O 1
ATOM 1065 N N . GLY A 1 129 ? -4.978 34.558 87.385 1.00 22.85 126 GLY A N 1
ATOM 1066 C CA . GLY A 1 129 ? -3.878 34.355 88.323 1.00 23.97 126 GLY A CA 1
ATOM 1067 C C . GLY A 1 129 ? -2.572 34.819 87.699 1.00 21.73 126 GLY A C 1
ATOM 1068 O O . GLY A 1 129 ? -1.742 35.484 88.348 1.00 21.86 126 GLY A O 1
ATOM 1069 N N . VAL A 1 130 ? -2.380 34.483 86.428 1.00 17.92 127 VAL A N 1
ATOM 1070 C CA . VAL A 1 130 ? -1.191 34.913 85.697 1.00 20.01 127 VAL A CA 1
ATOM 1071 C C . VAL A 1 130 ? -1.135 36.453 85.531 1.00 22.01 127 VAL A C 1
ATOM 1072 O O . VAL A 1 130 ? -0.113 37.082 85.831 1.00 21.48 127 VAL A O 1
ATOM 1076 N N . CYS A 1 131 ? -2.222 37.042 85.027 1.00 21.56 128 CYS A N 1
ATOM 1077 C CA . CYS A 1 131 ? -2.284 38.484 84.831 1.00 19.21 128 CYS A CA 1
ATOM 1078 C C . CYS A 1 131 ? -2.068 39.230 86.138 1.00 20.03 128 CYS A C 1
ATOM 1079 O O . CYS A 1 131 ? -1.311 40.204 86.189 1.00 21.24 128 CYS A O 1
ATOM 1082 N N . THR A 1 132 ? -2.721 38.764 87.198 1.00 16.19 129 THR A N 1
ATOM 1083 C CA . THR A 1 132 ? -2.633 39.472 88.468 1.00 17.07 129 THR A CA 1
ATOM 1084 C C . THR A 1 132 ? -1.213 39.394 89.056 1.00 21.49 129 THR A C 1
ATOM 1085 O O . THR A 1 132 ? -0.665 40.416 89.480 1.00 18.74 129 THR A O 1
ATOM 1089 N N . VAL A 1 133 ? -0.619 38.204 89.079 1.00 21.94 130 VAL A N 1
ATOM 1090 C CA . VAL A 1 133 ? 0.713 38.059 89.686 1.00 22.80 130 VAL A CA 1
ATOM 1091 C C . VAL A 1 133 ? 1.766 38.773 88.847 1.00 24.62 130 VAL A C 1
ATOM 1092 O O . VAL A 1 133 ? 2.685 39.346 89.395 1.00 18.67 130 VAL A O 1
ATOM 1096 N N . LEU A 1 134 ? 1.641 38.758 87.517 1.00 19.11 131 LEU A N 1
ATOM 1097 C CA . LEU A 1 134 ? 2.604 39.474 86.700 1.00 21.92 131 LEU A CA 1
ATOM 1098 C C . LEU A 1 134 ? 2.464 40.994 86.773 1.00 18.53 131 LEU A C 1
ATOM 1099 O O . LEU A 1 134 ? 3.473 41.706 86.714 1.00 21.55 131 LEU A O 1
ATOM 1104 N N . THR A 1 135 ? 1.243 41.514 86.887 1.00 20.74 132 THR A N 1
ATOM 1105 C CA . THR A 1 135 ? 1.101 42.953 87.143 1.00 18.80 132 THR A CA 1
ATOM 1106 C C . THR A 1 135 ? 1.900 43.318 88.408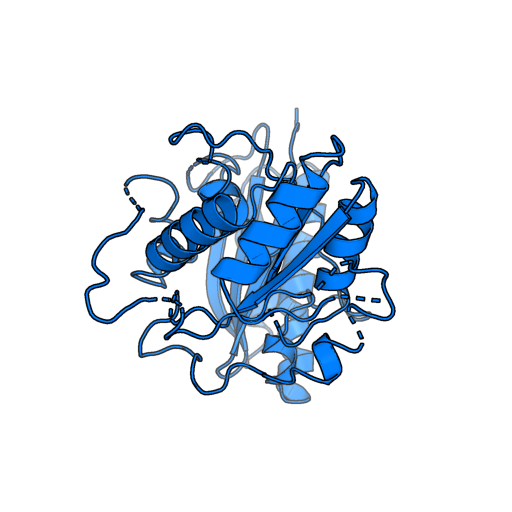 1.00 21.23 132 THR A C 1
ATOM 1107 O O . THR A 1 135 ? 2.618 44.323 88.455 1.00 20.18 132 THR A O 1
ATOM 1111 N N . LYS A 1 136 ? 1.761 42.499 89.442 1.00 19.39 133 LYS A N 1
ATOM 1112 C CA . LYS A 1 136 ? 2.474 42.739 90.705 1.00 21.85 133 LYS A CA 1
ATOM 1113 C C . LYS A 1 136 ? 3.999 42.694 90.528 1.00 23.20 133 LYS A C 1
ATOM 1114 O O . LYS A 1 136 ? 4.710 43.619 90.899 1.00 23.91 133 LYS A O 1
ATOM 1120 N N . PHE A 1 137 ? 4.493 41.628 89.919 1.00 21.29 134 PHE A N 1
ATOM 1121 C CA . PHE A 1 137 ? 5.914 41.515 89.644 1.00 21.78 134 PHE A CA 1
ATOM 1122 C C . PHE A 1 137 ? 6.420 42.678 88.781 1.00 23.59 134 PHE A C 1
ATOM 1123 O O . PHE A 1 137 ? 7.495 43.215 89.054 1.00 25.32 134 PHE A O 1
ATOM 1131 N N . PHE A 1 138 ? 5.665 43.058 87.749 1.00 23.35 135 PHE A N 1
ATOM 1132 C CA . PHE A 1 138 ? 6.104 44.155 86.877 1.00 22.30 135 PHE A CA 1
ATOM 1133 C C . PHE A 1 138 ? 6.190 45.462 87.664 1.00 28.54 135 PHE A C 1
ATOM 1134 O O . PHE A 1 138 ? 7.088 46.268 87.441 1.00 25.02 135 PHE A O 1
ATOM 1142 N N . ASN A 1 139 ? 5.205 45.706 88.529 1.00 23.73 136 ASN A N 1
ATOM 1143 C CA . ASN A 1 139 ? 5.237 46.890 89.391 1.00 23.39 136 ASN A CA 1
ATOM 1144 C C . ASN A 1 139 ? 6.360 46.856 90.429 1.00 28.85 136 ASN A C 1
ATOM 1145 O O . ASN A 1 139 ? 6.974 47.880 90.695 1.00 32.16 136 ASN A O 1
ATOM 1150 N N . ILE A 1 140 ? 6.633 45.680 90.987 1.00 22.91 137 ILE A N 1
ATOM 1151 C CA . ILE A 1 140 ? 7.713 45.530 91.964 1.00 24.79 137 ILE A CA 1
ATOM 1152 C C . ILE A 1 140 ? 9.107 45.726 91.331 1.00 34.73 137 ILE A C 1
ATOM 1153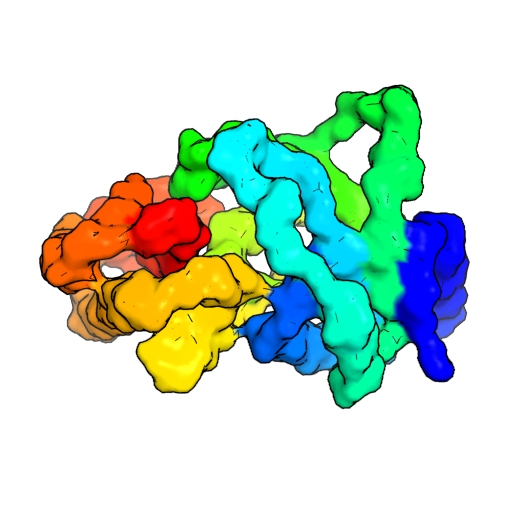 O O . ILE A 1 140 ? 9.975 46.430 91.878 1.00 30.79 137 ILE A O 1
ATOM 1158 N N . LEU A 1 141 ? 9.299 45.138 90.156 1.00 27.31 138 LEU A N 1
ATOM 1159 C CA . LEU A 1 141 ? 10.650 44.925 89.602 1.00 28.52 138 LEU A CA 1
ATOM 1160 C C . LEU A 1 141 ? 10.985 45.893 88.486 1.00 31.86 138 LEU A C 1
ATOM 1161 O O . LEU A 1 141 ? 12.140 46.002 88.089 1.00 34.85 138 LEU A O 1
ATOM 1166 N N . ASN A 1 142 ? 9.958 46.542 87.939 1.00 26.05 139 ASN A N 1
ATOM 1167 C CA . ASN A 1 142 ? 10.158 47.573 86.919 1.00 28.69 139 ASN A CA 1
ATOM 1168 C C . ASN A 1 142 ? 11.097 47.165 85.769 1.00 28.65 139 ASN A C 1
ATOM 1169 O O . ASN A 1 142 ? 12.046 47.902 85.432 1.00 31.26 139 ASN A O 1
ATOM 1174 N N . PRO A 1 143 ? 10.840 45.998 85.156 1.00 28.35 140 PRO A N 1
ATOM 1175 C CA . PRO A 1 143 ? 11.750 45.461 84.139 1.00 26.78 140 PRO A CA 1
ATOM 1176 C C . PRO A 1 143 ? 11.605 46.189 82.812 1.00 31.65 140 PRO A C 1
ATOM 1177 O O . PRO A 1 143 ? 10.584 46.858 82.582 1.00 29.99 140 PRO A O 1
ATOM 1181 N N . ASP A 1 144 ? 12.598 46.066 81.940 1.00 30.47 141 ASP A N 1
ATOM 1182 C CA . ASP A 1 144 ? 12.474 46.684 80.622 1.00 30.58 141 ASP A CA 1
ATOM 1183 C C . ASP A 1 144 ? 12.033 45.677 79.592 1.00 27.94 141 ASP A C 1
ATOM 1184 O O . ASP A 1 144 ? 11.226 45.980 78.703 1.00 30.35 141 ASP A O 1
ATOM 1189 N N . ILE A 1 145 ? 12.594 44.486 79.689 1.00 28.73 142 ILE A N 1
ATOM 1190 C CA . ILE A 1 145 ? 12.157 43.405 78.833 1.00 27.68 142 ILE A CA 1
ATOM 1191 C C . ILE A 1 145 ? 11.867 42.177 79.680 1.00 28.40 142 ILE A C 1
ATOM 1192 O O . ILE A 1 145 ? 12.622 41.832 80.585 1.00 28.61 142 ILE A O 1
ATOM 1197 N N . VAL A 1 146 ? 10.759 41.515 79.378 1.00 24.87 143 VAL A N 1
ATOM 1198 C CA . VAL A 1 146 ? 10.328 40.344 80.143 1.00 25.32 143 VAL A CA 1
ATOM 1199 C C . VAL A 1 146 ? 10.388 39.171 79.183 1.00 24.14 143 VAL A C 1
ATOM 1200 O O . VAL A 1 146 ? 9.799 39.206 78.111 1.00 24.87 143 VAL A O 1
ATOM 1204 N N . TYR A 1 147 ? 11.136 38.149 79.554 1.00 25.86 144 TYR A N 1
ATOM 1205 C CA . TYR A 1 147 ? 11.380 37.033 78.664 1.00 23.58 144 TYR A CA 1
ATOM 1206 C C . TYR A 1 147 ? 10.483 35.839 79.008 1.00 26.56 144 TYR A C 1
ATOM 1207 O O . TYR A 1 147 ? 10.506 35.309 80.119 1.00 29.13 144 TYR A O 1
ATOM 1224 N N . GLY A 1 149 ? 8.675 31.970 77.500 1.00 27.52 146 GLY A N 1
ATOM 1225 C CA . GLY A 1 149 ? 8.811 30.864 76.559 1.00 28.48 146 GLY A CA 1
ATOM 1226 C C . GLY A 1 149 ? 7.571 30.672 75.682 1.00 31.94 146 GLY A C 1
ATOM 1227 O O . GLY A 1 149 ? 6.425 30.656 76.185 1.00 23.71 146 GLY A O 1
ATOM 1228 N N . GLN A 1 150 ? 7.800 30.518 74.376 1.00 22.90 147 GLN A N 1
ATOM 1229 C CA . GLN A 1 150 ? 6.730 30.179 73.421 1.00 26.45 147 GLN A CA 1
ATOM 1230 C C . GLN A 1 150 ? 5.974 28.918 73.791 1.00 24.17 147 GLN A C 1
ATOM 1231 O O . GLN A 1 150 ? 4.856 28.718 73.346 1.00 24.23 147 GLN A O 1
ATOM 1237 N N . LYS A 1 151 ? 6.578 28.054 74.603 1.00 21.93 148 LYS A N 1
ATOM 1238 C CA . LYS A 1 151 ? 5.920 26.823 75.037 1.00 25.70 148 LYS A CA 1
ATOM 1239 C C . LYS A 1 151 ? 4.556 27.124 75.641 1.00 22.82 148 LYS A C 1
ATOM 1240 O O . LYS A 1 151 ? 3.588 26.397 75.420 1.00 21.93 148 LYS A O 1
ATOM 1246 N N . ASP A 1 152 ? 4.490 28.198 76.424 1.00 21.07 149 ASP A N 1
ATOM 1247 C CA . ASP A 1 152 ? 3.213 28.683 76.927 1.00 20.75 149 ASP A CA 1
ATOM 1248 C C . ASP A 1 152 ? 2.702 29.782 75.995 1.00 24.57 149 ASP A C 1
ATOM 1249 O O . ASP A 1 152 ? 2.682 30.954 76.370 1.00 20.07 149 ASP A O 1
ATOM 1254 N N . ALA A 1 153 ? 2.304 29.410 74.775 1.00 24.67 150 ALA A N 1
ATOM 1255 C CA . ALA A 1 153 ? 2.132 30.412 73.724 1.00 24.91 150 ALA A CA 1
ATOM 1256 C C . ALA A 1 153 ? 0.969 31.332 74.051 1.00 23.06 150 ALA A C 1
ATOM 1257 O O . ALA A 1 153 ? 1.085 32.564 73.922 1.00 22.69 150 ALA A O 1
ATOM 1259 N N . GLN A 1 154 ? -0.150 30.735 74.480 1.00 18.63 151 GLN A N 1
ATOM 1260 C CA . GLN A 1 154 ? -1.308 31.524 74.863 1.00 21.46 151 GLN A CA 1
ATOM 1261 C C . GLN A 1 154 ? -0.938 32.501 75.968 1.00 24.12 151 GLN A C 1
ATOM 1262 O O . GLN A 1 154 ? -1.322 33.659 75.929 1.00 19.64 151 GLN A O 1
ATOM 1268 N N . GLN A 1 155 ? -0.210 32.023 76.968 1.00 22.59 152 GLN A N 1
ATOM 1269 C CA . GLN A 1 155 ? 0.198 32.917 78.040 1.00 19.90 152 GLN A CA 1
ATOM 1270 C C . GLN A 1 155 ? 0.978 34.115 77.529 1.00 21.88 152 GLN A C 1
ATOM 1271 O O . GLN A 1 155 ? 0.766 35.248 77.994 1.00 22.56 152 GLN A O 1
ATOM 1277 N N . CYS A 1 156 ? 1.877 33.888 76.570 1.00 21.51 153 CYS A N 1
ATOM 1278 C CA . CYS A 1 156 ? 2.627 34.996 75.992 1.00 22.24 153 CYS A CA 1
ATOM 1279 C C . CYS A 1 156 ? 1.672 36.010 75.351 1.00 23.76 153 CYS A C 1
ATOM 1280 O O . CYS A 1 156 ? 1.861 37.206 75.465 1.00 22.54 153 CYS A O 1
ATOM 1283 N N . VAL A 1 157 ? 0.700 35.524 74.595 1.00 19.62 154 VAL A N 1
ATOM 1284 C CA . VAL A 1 157 ? -0.191 36.435 73.890 1.00 20.44 154 VAL A CA 1
ATOM 1285 C C . VAL A 1 157 ? -1.067 37.192 74.894 1.00 22.21 154 VAL A C 1
ATOM 1286 O O . VAL A 1 157 ? -1.330 38.386 74.738 1.00 22.43 154 VAL A O 1
ATOM 1290 N N . VAL A 1 158 ? -1.543 36.481 75.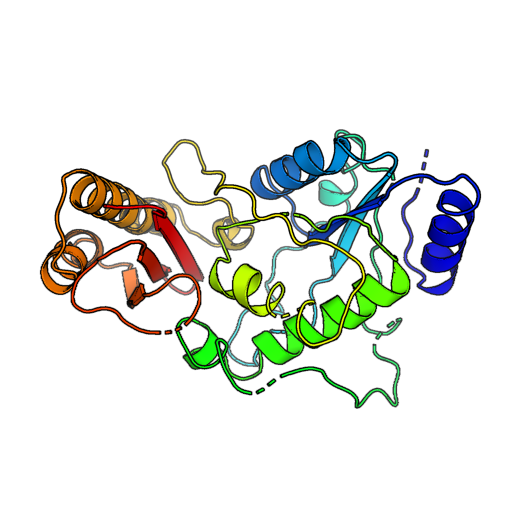912 1.00 21.85 155 VAL A N 1
ATOM 1291 C CA . VAL A 1 158 ? -2.374 37.102 76.954 1.00 21.22 155 VAL A CA 1
ATOM 1292 C C . VAL A 1 158 ? -1.583 38.226 77.628 1.00 23.74 155 VAL A C 1
ATOM 1293 O O . VAL A 1 158 ? -2.064 39.353 77.770 1.00 22.36 155 VAL A O 1
ATOM 1297 N N . VAL A 1 159 ? -0.354 37.928 78.042 1.00 20.57 156 VAL A N 1
ATOM 1298 C CA . VAL A 1 159 ? 0.440 38.915 78.788 1.00 23.92 156 VAL A CA 1
ATOM 1299 C C . VAL A 1 159 ? 0.838 40.099 77.912 1.00 24.98 156 VAL A C 1
ATOM 1300 O O . VAL A 1 159 ? 0.782 41.229 78.353 1.00 20.89 156 VAL A O 1
ATOM 1304 N N A ARG A 1 160 ? 1.221 39.828 76.666 0.51 23.93 157 ARG A N 1
ATOM 1305 N N B ARG A 1 160 ? 1.217 39.846 76.662 0.49 24.17 157 ARG A N 1
ATOM 1306 C CA A ARG A 1 160 ? 1.451 40.901 75.687 0.51 24.68 157 ARG A CA 1
ATOM 1307 C CA B ARG A 1 160 ? 1.468 40.958 75.733 0.49 22.88 157 ARG A CA 1
ATOM 1308 C C A ARG A 1 160 ? 0.236 41.837 75.582 0.51 22.08 157 ARG A C 1
ATOM 1309 C C B ARG A 1 160 ? 0.226 41.860 75.613 0.49 21.82 157 ARG A C 1
ATOM 1310 O O A ARG A 1 160 ? 0.371 43.060 75.547 0.51 26.47 157 ARG A O 1
ATOM 1311 O O B ARG A 1 160 ? 0.336 43.086 75.596 0.49 26.06 157 ARG A O 1
ATOM 1326 N N . HIS A 1 161 ? -0.958 41.258 75.525 1.00 21.11 158 HIS A N 1
ATOM 1327 C CA . HIS A 1 161 ? -2.193 42.047 75.370 1.00 22.40 158 HIS A CA 1
ATOM 1328 C C . HIS A 1 161 ? -2.465 42.866 76.640 1.00 24.68 158 HIS A C 1
ATOM 1329 O O . HIS A 1 161 ? -2.846 44.034 76.550 1.00 22.36 158 HIS A O 1
ATOM 1344 N N . VAL A 1 163 ? -0.202 43.968 78.680 1.00 21.03 160 VAL A N 1
ATOM 1345 C CA . VAL A 1 163 ? 0.829 45.011 78.693 1.00 21.61 160 VAL A CA 1
ATOM 1346 C C . VAL A 1 163 ? 0.411 46.162 77.780 1.00 24.48 160 VAL A C 1
ATOM 1347 O O . VAL A 1 163 ? 0.557 47.321 78.140 1.00 22.80 160 VAL A O 1
ATOM 1351 N N A ASP A 1 164 ? -0.079 45.824 76.597 0.54 21.55 161 ASP A N 1
ATOM 1352 N N B ASP A 1 164 ? -0.117 45.850 76.600 0.46 21.98 161 ASP A N 1
ATOM 1353 C CA A ASP A 1 164 ? -0.588 46.815 75.661 0.54 25.38 161 ASP A CA 1
ATOM 1354 C CA B ASP A 1 164 ? -0.569 46.881 75.656 0.46 24.74 161 ASP A CA 1
ATOM 1355 C C A ASP A 1 164 ? -1.725 47.590 76.308 0.54 24.09 161 ASP A C 1
ATOM 1356 C C B ASP A 1 164 ? -1.805 47.609 76.187 0.46 23.94 161 ASP A C 1
ATOM 1357 O O A ASP A 1 164 ? -1.662 48.815 76.426 0.54 23.91 161 ASP A O 1
ATOM 1358 O O B ASP A 1 164 ? -1.897 48.831 76.101 0.46 23.65 161 ASP A O 1
ATOM 1367 N N . ASP A 1 165 ? -2.752 46.851 76.731 1.00 21.41 162 ASP A N 1
ATOM 1368 C CA . ASP A 1 165 ? -4.024 47.431 77.223 1.00 24.04 162 ASP A CA 1
ATOM 1369 C C . ASP A 1 165 ? -3.837 48.311 78.466 1.00 24.00 162 ASP A C 1
ATOM 1370 O O . ASP A 1 165 ? -4.537 49.319 78.633 1.00 21.65 162 ASP A O 1
ATOM 1375 N N . LEU A 1 166 ? -2.915 47.914 79.342 1.00 21.12 163 LEU A N 1
ATOM 1376 C CA . LEU A 1 166 ? -2.671 48.614 80.626 1.00 19.70 163 LEU A CA 1
ATOM 1377 C C . LEU A 1 166 ? -1.457 49.553 80.549 1.00 24.13 163 LEU A C 1
ATOM 1378 O O . LEU A 1 166 ? -1.058 50.162 81.558 1.00 25.65 163 LEU A O 1
ATOM 1383 N N . ASN A 1 167 ? -0.871 49.683 79.353 1.00 23.95 164 ASN A N 1
ATOM 1384 C CA . ASN A 1 167 ? 0.224 50.646 79.151 1.00 20.21 164 ASN A CA 1
ATOM 1385 C C . ASN A 1 167 ? 1.457 50.394 79.982 1.00 24.52 164 ASN A C 1
ATOM 1386 O O . ASN A 1 167 ? 2.133 51.333 80.399 1.00 27.17 164 ASN A O 1
ATOM 1391 N N . PHE A 1 168 ? 1.774 49.128 80.229 1.00 25.38 165 PHE A N 1
ATOM 1392 C CA . PHE A 1 168 ? 3.012 48.839 80.924 1.00 23.87 165 PHE A CA 1
ATOM 1393 C C . PHE A 1 168 ? 4.152 49.236 80.003 1.00 25.98 165 PHE A C 1
ATOM 1394 O O . PHE A 1 168 ? 4.130 48.905 78.813 1.00 25.37 165 PHE A O 1
ATOM 1402 N N . ASP A 1 169 ? 5.127 49.946 80.572 1.00 28.94 166 ASP A N 1
ATOM 1403 C CA . ASP A 1 169 ? 6.263 50.499 79.839 1.00 36.18 166 ASP A CA 1
ATOM 1404 C C . ASP A 1 169 ? 7.368 49.449 79.754 1.00 35.77 166 ASP A C 1
ATOM 1405 O O . ASP A 1 169 ? 8.430 49.603 80.352 1.00 42.30 166 ASP A O 1
ATOM 1410 N N . LEU A 1 170 ? 7.089 48.366 79.042 1.00 31.69 167 LEU A N 1
ATOM 1411 C CA . LEU A 1 170 ? 8.030 47.261 78.925 1.00 30.90 167 LEU A CA 1
ATOM 1412 C C . LEU A 1 170 ? 7.639 46.447 77.728 1.00 27.35 167 LEU A C 1
ATOM 1413 O O . LEU A 1 170 ? 6.555 46.635 77.166 1.00 28.87 167 LEU A O 1
ATOM 1418 N N A LYS A 1 171 ? 8.521 45.537 77.328 0.44 28.51 168 LYS A N 1
ATOM 1419 N N B LYS A 1 171 ? 8.523 45.533 77.337 0.56 28.74 168 LYS A N 1
ATOM 1420 C CA A LYS A 1 171 ? 8.276 44.676 76.182 0.44 28.01 168 LYS A CA 1
ATOM 1421 C CA B LYS A 1 171 ? 8.314 44.672 76.182 0.56 28.80 168 LYS A CA 1
ATOM 1422 C C A LYS A 1 171 ? 8.280 43.226 76.616 0.44 27.57 168 LYS A C 1
ATOM 1423 C C B LYS A 1 171 ? 8.284 43.221 76.620 0.56 27.26 168 LYS A C 1
ATOM 1424 O O A LYS A 1 171 ? 9.046 42.838 77.505 0.44 31.24 168 LYS A O 1
ATOM 1425 O O B LYS A 1 171 ? 9.036 42.826 77.518 0.56 31.67 168 LYS A O 1
ATOM 1436 N N . ILE A 1 172 ? 7.439 42.419 75.980 1.00 28.02 169 ILE A N 1
ATOM 1437 C CA . ILE A 1 172 ? 7.423 40.986 76.247 1.00 29.96 169 ILE A CA 1
ATOM 1438 C C . ILE A 1 172 ? 8.150 40.348 75.077 1.00 32.55 169 ILE A C 1
ATOM 1439 O O . ILE A 1 172 ? 7.791 40.563 73.912 1.00 29.95 169 ILE A O 1
ATOM 1444 N N A GLN A 1 173 ? 9.180 39.571 75.377 0.65 28.92 170 GLN A N 1
ATOM 1445 N N B GLN A 1 173 ? 9.181 39.574 75.393 0.35 29.08 170 GLN A N 1
ATOM 1446 C CA A GLN A 1 173 ? 9.938 38.917 74.323 0.65 29.11 170 GLN A CA 1
ATOM 1447 C CA B GLN A 1 173 ? 9.962 38.888 74.377 0.35 28.93 170 GLN A CA 1
ATOM 1448 C C A GLN A 1 173 ? 9.741 37.409 74.408 0.65 27.09 170 GLN A C 1
ATOM 1449 C C B GLN A 1 173 ? 9.695 37.393 74.439 0.35 27.56 170 GLN A C 1
ATOM 1450 O O A GLN A 1 173 ? 10.081 36.771 75.412 0.65 29.64 170 GLN A O 1
ATOM 1451 O O B GLN A 1 173 ? 9.957 36.739 75.455 0.35 29.23 170 GLN A O 1
ATOM 1462 N N . ILE A 1 174 ? 9.176 36.855 73.343 1.00 24.84 171 ILE A N 1
ATOM 1463 C CA . ILE A 1 174 ? 8.838 35.434 73.269 1.00 26.46 171 ILE A CA 1
ATOM 1464 C C . ILE A 1 174 ? 10.052 34.666 72.724 1.00 30.96 171 ILE A C 1
ATOM 1465 O O . ILE A 1 174 ? 10.625 35.033 71.702 1.00 29.07 171 ILE A O 1
ATOM 1470 N N . CYS A 1 175 ? 10.446 33.614 73.421 1.00 28.17 172 CYS A N 1
ATOM 1471 C CA . CYS A 1 175 ? 11.627 32.862 73.058 1.00 26.69 172 CYS A CA 1
ATOM 1472 C C . CYS A 1 175 ? 11.240 31.436 72.646 1.00 32.24 172 CYS A C 1
ATOM 1473 O O . CYS A 1 175 ? 10.269 30.873 73.149 1.00 25.11 172 CYS A O 1
ATOM 1476 N N . PRO A 1 176 ? 12.038 30.817 71.759 1.00 27.63 173 PRO A N 1
ATOM 1477 C CA . PRO A 1 176 ? 11.609 29.527 71.208 1.00 31.63 173 PRO A CA 1
ATOM 1478 C C . PRO A 1 176 ? 11.587 28.392 72.228 1.00 28.47 173 PRO A C 1
ATOM 1479 O O . PRO A 1 176 ? 12.209 28.459 73.296 1.00 30.12 173 PRO A O 1
ATOM 1483 N N . ILE A 1 177 ? 10.869 27.332 71.877 1.00 25.30 174 ILE A N 1
ATOM 1484 C CA . ILE A 1 177 ? 10.788 26.159 72.735 1.00 26.08 174 ILE A CA 1
ATOM 1485 C C . ILE A 1 177 ? 12.113 25.410 72.806 1.00 30.56 174 ILE A C 1
ATOM 1486 O O . ILE A 1 177 ? 12.679 25.051 71.775 1.00 26.47 174 ILE A O 1
ATOM 1491 N N . ILE A 1 178 ? 12.615 25.198 74.020 1.00 21.44 175 ILE A N 1
ATOM 1492 C CA . ILE A 1 178 ? 13.807 24.368 74.224 1.00 26.61 175 ILE A CA 1
ATOM 1493 C C . ILE A 1 178 ? 13.302 22.951 74.489 1.00 29.20 175 ILE A C 1
ATOM 1494 O O . ILE A 1 178 ? 12.301 22.766 75.205 1.00 27.48 175 ILE A O 1
ATOM 1499 N N . ARG A 1 179 ? 13.958 21.959 73.883 1.00 26.07 176 ARG A N 1
ATOM 1500 C CA . ARG A 1 179 ? 13.525 20.571 74.006 1.00 21.89 176 ARG A CA 1
ATOM 1501 C C . ARG A 1 179 ? 14.592 19.654 74.556 1.00 24.83 176 ARG A C 1
ATOM 1502 O O . ARG A 1 179 ? 15.793 19.897 74.380 1.00 26.85 176 ARG A O 1
ATOM 1510 N N . GLU A 1 180 ? 14.131 18.593 75.211 1.00 26.30 177 GLU A N 1
ATOM 1511 C CA . GLU A 1 180 ? 14.962 17.472 75.598 1.00 26.79 177 GLU A CA 1
ATOM 1512 C C . GLU A 1 180 ? 15.565 16.861 74.332 1.00 27.43 177 GLU A C 1
ATOM 1513 O O . GLU A 1 180 ? 15.081 17.111 73.230 1.00 29.25 177 GLU A O 1
ATOM 1519 N N . GLU A 1 181 ? 16.597 16.039 74.505 1.00 27.17 178 GLU A N 1
ATOM 1520 C CA . GLU A 1 181 ? 17.278 15.400 73.376 1.00 33.40 178 GLU A CA 1
ATOM 1521 C C . GLU A 1 181 ? 16.321 14.575 72.516 1.00 31.01 178 GLU A C 1
ATOM 1522 O O . GLU A 1 181 ? 16.559 14.419 71.316 1.00 37.16 178 GLU A O 1
ATOM 1528 N N . ASP A 1 182 ? 15.283 14.022 73.151 1.00 32.38 179 ASP A N 1
ATOM 1529 C CA . ASP A 1 182 ? 14.318 13.148 72.477 1.00 34.78 179 ASP A CA 1
ATOM 1530 C C . ASP A 1 182 ? 13.113 13.927 71.900 1.00 32.72 179 ASP A C 1
ATOM 1531 O O . ASP A 1 182 ? 12.202 13.319 71.348 1.00 31.00 179 ASP A O 1
ATOM 1536 N N . GLY A 1 183 ? 13.121 15.263 72.035 1.00 24.85 180 GLY A N 1
ATOM 1537 C CA . GLY A 1 183 ? 12.128 16.134 71.410 1.00 26.24 180 GLY A CA 1
ATOM 1538 C C . GLY A 1 183 ? 11.069 16.690 72.357 1.00 29.84 180 GLY A C 1
ATOM 1539 O O . GLY A 1 183 ? 10.394 17.650 72.031 1.00 29.42 180 GLY A O 1
ATOM 1540 N N . LEU A 1 184 ? 10.910 16.079 73.530 1.00 27.09 181 LEU A N 1
ATOM 1541 C CA . LEU A 1 184 ? 9.885 16.515 74.490 1.00 24.30 181 LEU A CA 1
ATOM 1542 C C . LEU A 1 184 ? 10.137 17.963 74.909 1.00 24.29 181 LEU A C 1
ATOM 1543 O O . LEU A 1 184 ? 11.254 18.304 75.265 1.00 24.97 181 LEU A O 1
ATOM 1548 N N . ALA A 1 185 ? 9.111 18.818 74.875 1.00 23.69 182 ALA A N 1
ATOM 1549 C CA . ALA A 1 185 ? 9.337 20.217 75.237 1.00 22.09 182 ALA A CA 1
ATOM 1550 C C . ALA A 1 185 ? 9.769 20.258 76.725 1.00 23.63 182 ALA A C 1
ATOM 1551 O O . ALA A 1 185 ? 9.148 19.597 77.570 1.00 24.32 182 ALA A O 1
ATOM 1553 N N . LYS A 1 186 ? 10.811 21.017 77.046 1.00 24.67 183 LYS A N 1
ATOM 1554 C CA . LYS A 1 186 ? 11.214 21.187 78.450 1.00 24.12 183 LYS A CA 1
ATOM 1555 C C . LYS A 1 186 ? 10.051 21.756 79.306 1.00 23.13 183 LYS A C 1
ATOM 1556 O O . LYS A 1 186 ? 9.387 22.739 78.930 1.00 23.70 183 LYS A O 1
ATOM 1562 N N . SER A 1 187 ? 9.863 21.145 80.471 1.00 23.69 184 SER A N 1
ATOM 1563 C CA . SER A 1 187 ? 8.879 21.594 81.436 1.00 25.76 184 SER A CA 1
ATOM 1564 C C . SER A 1 187 ? 9.251 20.977 82.767 1.00 25.39 184 SER A C 1
ATOM 1565 O O . SER A 1 187 ? 9.649 19.805 82.827 1.00 23.94 184 SER A O 1
ATOM 1568 N N . SER A 1 188 ? 9.058 21.727 83.849 1.00 23.65 185 SER A N 1
ATOM 1569 C CA . SER A 1 188 ? 9.283 21.138 85.173 1.00 26.54 185 SER A CA 1
ATOM 1570 C C . SER A 1 188 ? 8.383 19.926 85.450 1.00 24.29 185 SER A C 1
ATOM 1571 O O . SER A 1 188 ? 8.755 19.027 86.218 1.00 26.84 185 SER A O 1
ATOM 1574 N N . ARG A 1 189 ? 7.203 19.891 84.829 1.00 23.43 186 ARG A N 1
ATOM 1575 C CA . ARG A 1 189 ? 6.261 18.787 85.023 1.00 21.75 186 ARG A CA 1
ATOM 1576 C C . ARG A 1 189 ? 6.751 17.485 84.378 1.00 28.56 186 ARG A C 1
ATOM 1577 O O . ARG A 1 189 ? 6.196 16.420 84.631 1.00 24.15 186 ARG A O 1
ATOM 1585 N N . ASN A 1 190 ? 7.787 17.566 83.541 1.00 23.03 187 ASN A N 1
ATOM 1586 C CA . ASN A 1 190 ? 8.337 16.329 82.946 1.00 21.52 187 ASN A CA 1
ATOM 1587 C C . ASN A 1 190 ? 8.819 15.385 84.030 1.00 31.90 187 ASN A C 1
ATOM 1588 O O . ASN A 1 190 ? 8.818 14.171 83.842 1.00 26.92 187 ASN A O 1
ATOM 1593 N N . VAL A 1 191 ? 9.194 15.938 85.180 1.00 28.59 188 VAL A N 1
ATOM 1594 C CA . VAL A 1 191 ? 9.733 15.116 86.265 1.00 28.72 188 VAL A CA 1
ATOM 1595 C C . VAL A 1 191 ? 8.694 14.118 86.805 1.00 32.26 188 VAL A C 1
ATOM 1596 O O . VAL A 1 191 ? 9.059 13.111 87.420 1.00 28.68 188 VAL A O 1
ATOM 1600 N N . TYR A 1 192 ? 7.408 14.387 86.566 1.00 25.68 189 TYR A N 1
ATOM 1601 C CA . TYR A 1 192 ? 6.327 13.495 86.992 1.00 25.58 189 TYR A CA 1
ATOM 1602 C C . TYR A 1 192 ? 6.266 12.184 86.192 1.00 32.00 189 TYR A C 1
ATOM 1603 O O . TYR A 1 192 ? 5.677 11.209 86.652 1.00 30.50 189 TYR A O 1
ATOM 1612 N N . LEU A 1 193 ? 6.825 12.165 84.983 1.00 28.69 190 LEU A N 1
ATOM 1613 C CA . LEU A 1 193 ? 6.561 11.061 84.065 1.00 24.66 190 LEU A CA 1
ATOM 1614 C C . LEU A 1 193 ? 7.335 9.799 84.438 1.00 31.29 190 LEU A C 1
ATOM 1615 O O . LEU A 1 193 ? 8.538 9.864 84.714 1.00 29.99 190 LEU A O 1
ATOM 1620 N N . SER A 1 194 ? 6.631 8.667 84.425 1.00 31.58 191 SER A N 1
ATOM 1621 C CA . SER A 1 194 ? 7.239 7.332 84.533 1.00 29.86 191 SER A CA 1
ATOM 1622 C C . SER A 1 194 ? 7.996 7.026 83.241 1.00 33.55 191 SER A C 1
ATOM 1623 O O . SER A 1 194 ? 7.830 7.708 82.233 1.00 25.41 191 SER A O 1
ATOM 1626 N N . LYS A 1 195 ? 8.833 5.996 83.269 1.00 37.14 192 LYS A N 1
ATOM 1627 C CA . LYS A 1 195 ? 9.575 5.600 82.073 1.00 34.18 192 LYS A CA 1
ATOM 1628 C C . LYS A 1 195 ? 8.631 5.386 80.903 1.00 34.20 192 LYS A C 1
ATOM 1629 O O . LYS A 1 195 ? 8.913 5.823 79.778 1.00 32.31 192 LYS A O 1
ATOM 1635 N N . GLU A 1 196 ? 7.515 4.697 81.155 1.00 30.84 193 GLU A N 1
ATOM 1636 C CA . GLU A 1 196 ? 6.561 4.407 80.087 1.00 30.69 193 GLU A CA 1
ATOM 1637 C C . GLU A 1 196 ? 5.783 5.639 79.628 1.00 30.50 193 GLU A C 1
ATOM 1638 O O . GLU A 1 196 ? 5.447 5.786 78.441 1.00 30.48 193 GLU A O 1
ATOM 1644 N N . GLU A 1 197 ? 5.435 6.496 80.576 1.00 32.13 194 GLU A N 1
ATOM 1645 C CA . GLU A 1 197 ? 4.782 7.753 80.243 1.00 30.23 194 GLU A CA 1
ATOM 1646 C C . GLU A 1 197 ? 5.726 8.642 79.452 1.00 28.10 194 GLU A C 1
ATOM 1647 O O . GLU A 1 197 ? 5.315 9.312 78.505 1.00 28.25 194 GLU A O 1
ATOM 1653 N N . ARG A 1 198 ? 6.995 8.655 79.844 1.00 30.39 195 ARG A N 1
ATOM 1654 C CA . ARG A 1 198 ? 7.974 9.475 79.120 1.00 32.50 195 ARG A CA 1
ATOM 1655 C C . ARG A 1 198 ? 8.064 9.033 77.645 1.00 33.12 195 ARG A C 1
ATOM 1656 O O . ARG A 1 198 ? 8.097 9.860 76.724 1.00 30.86 195 ARG A O 1
ATOM 1664 N N . LYS A 1 199 ? 8.099 7.723 77.429 1.00 31.80 196 LYS A N 1
ATOM 1665 C CA . LYS A 1 199 ? 8.114 7.185 76.066 1.00 27.03 196 LYS A CA 1
ATOM 1666 C C . LYS A 1 199 ? 6.867 7.569 75.284 1.00 29.57 196 LYS A C 1
ATOM 1667 O O . LYS A 1 199 ? 6.960 8.007 74.135 1.00 29.38 196 LYS A O 1
ATOM 1673 N N . ALA A 1 200 ? 5.692 7.404 75.900 1.00 26.90 197 ALA A N 1
ATOM 1674 C CA . ALA A 1 200 ? 4.434 7.819 75.277 1.00 30.11 197 ALA A CA 1
ATOM 1675 C C . ALA A 1 200 ? 4.407 9.318 74.916 1.00 28.97 197 ALA A C 1
ATOM 1676 O O . ALA A 1 200 ? 3.918 9.699 73.852 1.00 30.74 197 ALA A O 1
ATOM 1678 N N . SER A 1 201 ? 4.934 10.154 75.810 1.00 27.47 198 SER A N 1
ATOM 1679 C CA . SER A 1 201 ? 4.844 11.606 75.670 1.00 27.84 198 SER A CA 1
ATOM 1680 C C . SER A 1 201 ? 5.534 12.145 74.398 1.00 32.91 198 SER A C 1
ATOM 1681 O O . SER A 1 201 ? 5.236 13.251 73.949 1.00 25.63 198 SER A O 1
ATOM 1684 N N . LEU A 1 202 ? 6.448 11.368 73.817 1.00 29.57 199 LEU A N 1
ATOM 1685 C CA . LEU A 1 202 ? 7.145 11.803 72.608 1.00 27.27 199 LEU A CA 1
ATOM 1686 C C . LEU A 1 202 ? 6.201 11.992 71.408 1.00 26.89 199 LEU A C 1
ATOM 1687 O O . LEU A 1 202 ? 6.508 12.746 70.482 1.00 28.24 199 LEU A O 1
ATOM 1692 N N . ALA A 1 203 ? 5.054 11.317 71.419 1.00 26.35 200 ALA A N 1
ATOM 1693 C CA . ALA A 1 203 ? 4.061 11.502 70.366 1.00 29.27 200 ALA A CA 1
ATOM 1694 C C . ALA A 1 203 ? 3.542 12.939 70.298 1.00 29.79 200 ALA A C 1
ATOM 1695 O O . ALA A 1 203 ? 3.110 13.396 69.260 1.00 27.19 200 ALA A O 1
ATOM 1697 N N . ILE A 1 204 ? 3.595 13.662 71.412 1.00 27.58 201 ILE A N 1
ATOM 1698 C CA . ILE A 1 204 ? 3.179 15.061 71.383 1.00 22.93 201 ILE A CA 1
ATOM 1699 C C . ILE A 1 204 ? 4.111 15.921 70.492 1.00 25.10 201 ILE A C 1
ATOM 1700 O O . ILE A 1 204 ? 3.657 16.543 69.534 1.00 29.08 201 ILE A O 1
ATOM 1705 N N . SER A 1 205 ? 5.408 15.932 70.791 1.00 22.94 202 SER A N 1
ATOM 1706 C CA . SER A 1 205 ? 6.358 16.628 69.928 1.00 27.15 202 SER A CA 1
ATOM 1707 C C . SER A 1 205 ? 6.360 16.061 68.501 1.00 26.61 202 SER A C 1
ATOM 1708 O O . SER A 1 205 ? 6.447 16.825 67.543 1.00 24.65 202 SER A O 1
ATOM 1711 N N . GLN A 1 206 ? 6.257 14.737 68.352 1.00 25.64 203 GLN A N 1
ATOM 1712 C CA . GLN A 1 206 ? 6.157 14.158 66.999 1.00 31.60 203 GLN A CA 1
ATOM 1713 C C . GLN A 1 206 ? 5.012 14.755 66.196 1.00 28.60 203 GLN A C 1
ATOM 1714 O O . GLN A 1 206 ? 5.169 15.033 64.997 1.00 28.78 203 GLN A O 1
ATOM 1720 N N . SER A 1 207 ? 3.851 14.926 66.840 1.00 29.02 204 SER A N 1
ATOM 1721 C CA . SER A 1 207 ? 2.685 15.473 66.160 1.00 32.61 204 SER A CA 1
ATOM 1722 C C . SER A 1 207 ? 2.923 16.941 65.802 1.00 30.32 204 SER A C 1
ATOM 1723 O O . SER A 1 207 ? 2.467 17.405 64.761 1.00 30.53 204 SER A O 1
ATOM 1726 N N . ILE A 1 208 ? 3.673 17.644 66.649 1.00 28.36 205 ILE A N 1
ATOM 1727 C CA . ILE A 1 208 ? 4.054 19.033 66.387 1.00 23.51 205 ILE A CA 1
ATOM 1728 C C . ILE A 1 208 ? 5.029 19.146 65.211 1.00 27.02 205 ILE A C 1
ATOM 1729 O O . ILE A 1 208 ? 4.855 19.994 64.337 1.00 29.86 205 ILE A O 1
ATOM 1734 N N . PHE A 1 209 ? 6.067 18.303 65.197 1.00 25.58 206 PHE A N 1
ATOM 1735 C CA . PHE A 1 209 ? 7.045 18.343 64.107 1.00 29.22 206 PHE A CA 1
ATOM 1736 C C . PHE A 1 209 ? 6.372 18.035 62.770 1.00 31.62 206 PHE A C 1
ATOM 1737 O O . PHE A 1 209 ? 6.706 18.620 61.734 1.00 30.75 206 PHE A O 1
ATOM 1745 N N . LEU A 1 210 ? 5.431 17.101 62.789 1.00 27.12 207 LEU A N 1
ATOM 1746 C CA . LEU A 1 210 ? 4.789 16.709 61.553 1.00 29.96 207 LEU A CA 1
ATOM 1747 C C . LEU A 1 210 ? 3.865 17.819 61.079 1.00 33.19 207 LEU A C 1
ATOM 1748 O O . LEU A 1 210 ? 3.845 18.158 59.893 1.00 33.00 207 LEU A O 1
ATOM 1753 N N . ALA A 1 211 ? 3.088 18.387 61.992 1.00 31.94 208 ALA A N 1
ATOM 1754 C CA . ALA A 1 211 ? 2.148 19.442 61.595 1.00 26.54 208 ALA A CA 1
ATOM 1755 C C . ALA A 1 211 ? 2.940 20.613 61.029 1.00 27.37 208 ALA A C 1
ATOM 1756 O O . ALA A 1 211 ? 2.540 21.204 60.038 1.00 32.51 208 ALA A O 1
ATOM 1758 N N . GLU A 1 212 ? 4.057 20.964 61.666 1.00 32.65 209 GLU A N 1
ATOM 1759 C CA . GLU A 1 212 ? 4.814 22.106 61.177 1.00 34.87 209 GLU A CA 1
ATOM 1760 C C . GLU A 1 212 ? 5.375 21.840 59.773 1.00 37.28 209 GLU A C 1
ATOM 1761 O O . GLU A 1 212 ? 5.334 22.716 58.900 1.00 34.15 209 GLU A O 1
ATOM 1767 N N . LYS A 1 213 ? 5.855 20.618 59.551 1.00 34.08 210 LYS A N 1
ATOM 1768 C CA . LYS A 1 213 ? 6.347 20.227 58.218 1.00 38.40 210 LYS A CA 1
ATOM 1769 C C . LYS A 1 213 ? 5.248 20.307 57.165 1.00 38.88 210 LYS A C 1
ATOM 1770 O O . LYS A 1 213 ? 5.476 20.801 56.059 1.00 41.00 210 LYS A O 1
ATOM 1776 N N . LEU A 1 214 ? 4.041 19.862 57.514 1.00 34.43 211 LEU A N 1
ATOM 1777 C CA . LEU A 1 214 ? 2.903 19.951 56.597 1.00 35.76 211 LEU A CA 1
ATOM 1778 C C . LEU A 1 214 ? 2.551 21.387 56.248 1.00 40.25 211 LEU A C 1
ATOM 1779 O O . LEU A 1 214 ? 2.305 21.711 55.078 1.00 37.02 211 LEU A O 1
ATOM 1784 N N . VAL A 1 215 ? 2.519 22.245 57.263 1.00 38.50 212 VAL A N 1
ATOM 1785 C CA . VAL A 1 215 ? 2.261 23.662 57.062 1.00 42.17 212 VAL A CA 1
ATOM 1786 C C . VAL A 1 215 ? 3.331 24.280 56.168 1.00 45.83 212 VAL A C 1
ATOM 1787 O O . VAL A 1 215 ? 3.012 24.911 55.158 1.00 46.89 212 VAL A O 1
ATOM 1791 N N . ARG A 1 216 ? 4.597 24.085 56.513 1.00 39.88 213 ARG A N 1
ATOM 1792 C CA . ARG A 1 216 ? 5.664 24.664 55.703 1.00 43.23 213 ARG A CA 1
ATOM 1793 C C . ARG A 1 216 ? 5.756 24.069 54.298 1.00 48.20 213 ARG A C 1
ATOM 1794 O O . ARG A 1 216 ? 6.354 24.679 53.408 1.00 48.37 213 ARG A O 1
ATOM 1802 N N . GLU A 1 217 ? 5.150 22.899 54.094 1.00 45.78 214 GLU A N 1
ATOM 1803 C CA . GLU A 1 217 ? 5.049 22.307 52.747 1.00 42.14 214 GLU A CA 1
ATOM 1804 C C . GLU A 1 217 ? 3.820 22.796 51.965 1.00 50.91 214 GLU A C 1
ATOM 1805 O O . GLU A 1 217 ? 3.558 22.339 50.829 1.00 51.95 214 GLU A O 1
ATOM 1811 N N . GLY A 1 218 ? 3.080 23.720 52.578 1.00 44.05 215 GLY A N 1
ATOM 1812 C CA . GLY A 1 218 ? 2.027 24.453 51.908 1.00 47.00 215 GLY A CA 1
ATOM 1813 C C . GLY A 1 218 ? 0.639 23.912 52.148 1.00 48.49 215 GLY A C 1
ATOM 1814 O O . GLY A 1 218 ? -0.277 24.256 51.409 1.00 49.00 215 GLY A O 1
ATOM 1815 N N . GLU A 1 219 ? 0.475 23.065 53.164 1.00 47.16 216 GLU A N 1
ATOM 1816 C CA . GLU A 1 219 ? -0.854 22.556 53.523 1.00 42.43 216 GLU A CA 1
ATOM 1817 C C . GLU A 1 219 ? -1.666 23.603 54.260 1.00 41.22 216 GLU A C 1
ATOM 1818 O O . GLU A 1 219 ? -1.240 24.083 55.300 1.00 40.80 216 GLU A O 1
ATOM 1824 N N . LYS A 1 220 ? -2.845 23.937 53.742 1.00 37.45 217 LYS A N 1
ATOM 1825 C CA . LYS A 1 220 ? -3.644 25.025 54.297 1.00 39.44 217 LYS A CA 1
ATOM 1826 C C . LYS A 1 220 ? -4.864 24.540 55.073 1.00 42.62 217 LYS A C 1
ATOM 1827 O O . LYS A 1 220 ? -5.424 25.276 55.870 1.00 46.28 217 LYS A O 1
ATOM 1833 N N . ASN A 1 221 ? -5.281 23.307 54.824 1.00 42.58 218 ASN A N 1
ATOM 1834 C CA . ASN A 1 221 ? -6.493 22.772 55.425 1.00 40.74 218 ASN A CA 1
ATOM 1835 C C . ASN A 1 221 ? -6.202 22.268 56.838 1.00 36.41 218 ASN A C 1
ATOM 1836 O O . ASN A 1 221 ? -5.539 21.240 56.996 1.00 40.25 218 ASN A O 1
ATOM 1841 N N . THR A 1 222 ? -6.696 22.974 57.850 1.00 36.49 219 THR A N 1
ATOM 1842 C CA . THR A 1 222 ? -6.336 22.633 59.233 1.00 33.34 219 THR A CA 1
ATOM 1843 C C . THR A 1 222 ? -6.960 21.320 59.683 1.00 36.13 219 THR A C 1
ATOM 1844 O O . THR A 1 222 ? -6.427 20.632 60.543 1.00 33.65 219 THR A O 1
ATOM 1848 N N . SER A 1 223 ? -8.107 20.967 59.119 1.00 40.11 220 SER A N 1
ATOM 1849 C CA . SER A 1 223 ? -8.724 19.711 59.510 1.00 40.00 220 SER A CA 1
ATOM 1850 C C . SER A 1 223 ? -7.849 18.536 59.061 1.00 37.67 220 SER A C 1
ATOM 1851 O O . SER A 1 223 ? -7.769 17.515 59.759 1.00 39.84 220 SER A O 1
ATOM 1854 N N . LYS A 1 224 ? -7.181 18.681 57.911 1.00 39.17 221 LYS A N 1
ATOM 1855 C CA . LYS A 1 224 ? -6.253 17.654 57.432 1.00 41.04 221 LYS A CA 1
ATOM 1856 C C . LYS A 1 224 ? -5.076 17.542 58.381 1.00 39.74 221 LYS A C 1
ATOM 1857 O O . LYS A 1 224 ? -4.652 16.443 58.754 1.00 34.21 221 LYS A O 1
ATOM 1863 N N . ILE A 1 225 ? -4.539 18.691 58.768 1.00 38.36 222 ILE A N 1
ATOM 1864 C CA . ILE A 1 225 ? -3.390 18.710 59.660 1.00 31.88 222 ILE A CA 1
ATOM 1865 C C . ILE A 1 225 ? -3.755 18.127 61.035 1.00 34.90 222 ILE A C 1
ATOM 1866 O O . ILE A 1 225 ? -3.067 17.246 61.543 1.00 34.35 222 ILE A O 1
ATOM 1871 N N . ILE A 1 226 ? -4.843 18.603 61.633 1.00 33.58 223 ILE A N 1
ATOM 1872 C CA . ILE A 1 226 ? -5.279 18.045 62.913 1.00 31.45 223 ILE A CA 1
ATOM 1873 C C . ILE A 1 226 ? -5.453 16.516 62.875 1.00 37.30 223 ILE A C 1
ATOM 1874 O O . ILE A 1 226 ? -5.050 15.812 63.796 1.00 37.22 223 ILE A O 1
ATOM 1879 N N . GLN A 1 227 ? -6.051 15.994 61.810 1.00 40.75 224 GLN A N 1
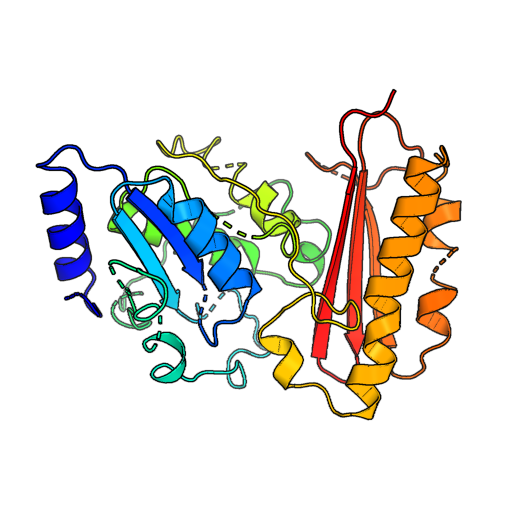ATOM 1880 C CA . GLN A 1 227 ? -6.238 14.553 61.729 1.00 41.30 224 GLN A CA 1
ATOM 1881 C C . GLN A 1 227 ? -4.900 13.849 61.729 1.00 39.06 224 GLN A C 1
ATOM 1882 O O . GLN A 1 227 ? -4.750 12.800 62.341 1.00 41.13 224 GLN A O 1
ATOM 1888 N N . ALA A 1 228 ? -3.926 14.413 61.027 1.00 36.09 225 ALA A N 1
ATOM 1889 C CA . ALA A 1 228 ? -2.618 13.788 60.975 1.00 32.26 225 ALA A CA 1
ATOM 1890 C C . ALA A 1 228 ? -1.969 13.734 62.377 1.00 36.47 225 ALA A C 1
ATOM 1891 O O . ALA A 1 228 ? -1.319 12.750 62.733 1.00 32.69 225 ALA A O 1
ATOM 1901 N N . LYS A 1 230 ? -3.675 13.867 65.262 1.00 32.37 227 LYS A N 1
ATOM 1902 C CA . LYS A 1 230 ? -4.518 12.948 66.017 1.00 38.42 227 LYS A CA 1
ATOM 1903 C C . LYS A 1 230 ? -4.109 11.485 65.774 1.00 37.78 227 LYS A C 1
ATOM 1904 O O . LYS A 1 230 ? -4.033 10.693 66.714 1.00 40.10 227 LYS A O 1
ATOM 1910 N N . ASP A 1 231 ? -3.837 11.128 64.519 1.00 37.41 228 ASP A N 1
ATOM 1911 C CA . ASP A 1 231 ? -3.422 9.756 64.201 1.00 43.83 228 ASP A CA 1
ATOM 1912 C C . ASP A 1 231 ? -2.140 9.353 64.945 1.00 47.19 228 ASP A C 1
ATOM 1913 O O . ASP A 1 231 ? -2.042 8.245 65.454 1.00 54.13 228 ASP A O 1
ATOM 1918 N N . ILE A 1 232 ? -1.151 10.240 64.990 1.00 38.46 229 ILE A N 1
ATOM 1919 C CA . ILE A 1 232 ? 0.055 10.000 65.786 1.00 33.51 229 ILE A CA 1
ATOM 1920 C C . ILE A 1 232 ? -0.233 9.818 67.276 1.00 34.06 229 ILE A C 1
ATOM 1921 O O . ILE A 1 232 ? 0.300 8.910 67.926 1.00 33.24 229 ILE A O 1
ATOM 1926 N N . LEU A 1 233 ? -1.048 10.706 67.825 1.00 27.41 230 LEU A N 1
ATOM 1927 C CA . LEU A 1 233 ? -1.316 10.706 69.263 1.00 31.55 230 LEU A CA 1
ATOM 1928 C C . LEU A 1 233 ? -2.200 9.533 69.695 1.00 38.84 230 LEU A C 1
ATOM 1929 O O . LEU A 1 233 ? -2.064 9.007 70.804 1.00 37.71 230 LEU A O 1
ATOM 1934 N N . GLU A 1 234 ? -3.107 9.115 68.826 1.00 34.62 231 GLU A N 1
ATOM 1935 C CA . GLU A 1 234 ? -3.990 8.000 69.177 1.00 44.19 231 GLU A CA 1
ATOM 1936 C C . GLU A 1 234 ? -3.292 6.628 69.208 1.00 46.35 231 GLU A C 1
ATOM 1937 O O . GLU A 1 234 ? -3.849 5.663 69.718 1.00 42.78 231 GLU A O 1
ATOM 1943 N N . LYS A 1 235 ? -2.059 6.558 68.711 1.00 41.89 232 LYS A N 1
ATOM 1944 C CA . LYS A 1 235 ? -1.263 5.342 68.835 1.00 39.11 232 LYS A CA 1
ATOM 1945 C C . LYS A 1 235 ? -0.762 5.103 70.255 1.00 44.73 232 LYS A C 1
ATOM 1946 O O . LYS A 1 235 ? -0.313 4.002 70.581 1.00 40.68 232 LYS A O 1
ATOM 1952 N N . GLU A 1 236 ? -0.828 6.122 71.110 1.00 39.78 233 GLU A N 1
ATOM 1953 C CA . GLU A 1 236 ? -0.295 5.967 72.462 1.00 38.72 233 GLU A CA 1
ATOM 1954 C C . GLU A 1 236 ? -1.422 5.846 73.478 1.00 37.93 233 GLU A C 1
ATOM 1955 O O . GLU A 1 236 ? -2.113 6.816 73.762 1.00 39.96 233 GLU A O 1
ATOM 1961 N N . LYS A 1 237 ? -1.602 4.647 74.028 1.00 36.56 234 LYS A N 1
ATOM 1962 C CA . LYS A 1 237 ? -2.695 4.383 74.964 1.00 39.04 234 LYS A CA 1
ATOM 1963 C C . LYS A 1 237 ? -2.629 5.285 76.191 1.00 38.18 234 LYS A C 1
ATOM 1964 O O . LYS A 1 237 ? -3.663 5.598 76.788 1.00 41.10 234 LYS A O 1
ATOM 1970 N N . LEU A 1 238 ? -1.415 5.668 76.587 1.00 34.00 235 LEU A N 1
ATOM 1971 C CA . LEU A 1 238 ? -1.214 6.446 77.822 1.00 37.05 235 LEU A CA 1
ATOM 1972 C C . LEU A 1 238 ? -1.607 7.919 77.670 1.00 38.83 235 LEU A C 1
ATOM 1973 O O . LEU A 1 238 ? -1.619 8.673 78.654 1.00 36.15 235 LEU A O 1
ATOM 1978 N N . ILE A 1 239 ? -1.900 8.312 76.432 1.00 35.93 236 ILE A N 1
ATOM 1979 C CA . ILE A 1 239 ? -2.246 9.686 76.100 1.00 33.33 236 ILE A CA 1
ATOM 1980 C C . ILE A 1 239 ? -3.759 9.917 75.972 1.00 32.65 236 ILE A C 1
ATOM 1981 O O . ILE A 1 239 ? -4.445 9.228 75.217 1.00 36.28 236 ILE A O 1
ATOM 1986 N N . LYS A 1 240 ? -4.259 10.889 76.725 1.00 27.53 237 LYS A N 1
ATOM 1987 C CA . LYS A 1 240 ? -5.630 11.336 76.600 1.00 36.58 237 LYS A CA 1
ATOM 1988 C C . LYS A 1 240 ? -5.574 12.770 76.092 1.00 33.76 237 LYS A C 1
ATOM 1989 O O . LYS A 1 240 ? -5.113 13.666 76.793 1.00 32.01 237 LYS A O 1
ATOM 1995 N N . ILE A 1 241 ? -6.028 12.990 74.867 1.00 29.49 238 ILE A N 1
ATOM 1996 C CA . ILE A 1 241 ? -6.005 14.337 74.293 1.00 29.05 238 ILE A CA 1
ATOM 1997 C C . ILE A 1 241 ? -6.931 15.299 75.024 1.00 28.67 238 ILE A C 1
ATOM 1998 O O . ILE A 1 241 ? -8.080 14.972 75.285 1.00 30.62 238 ILE A O 1
ATOM 2003 N N . ASP A 1 242 ? -6.427 16.482 75.376 1.00 24.71 239 ASP A N 1
ATOM 2004 C CA . ASP A 1 242 ? -7.278 17.521 75.952 1.00 25.28 239 ASP A CA 1
ATOM 2005 C C . ASP A 1 242 ? -7.786 18.403 74.817 1.00 29.82 239 ASP A C 1
ATOM 2006 O O . ASP A 1 242 ? -8.995 18.556 74.633 1.00 32.23 239 ASP A O 1
ATOM 2011 N N . TYR A 1 243 ? -6.860 18.976 74.045 1.00 27.18 240 TYR A N 1
ATOM 2012 C CA . TYR A 1 243 ? -7.221 19.610 72.778 1.00 26.72 240 TYR A CA 1
ATOM 2013 C C . TYR A 1 243 ? -6.100 19.512 71.749 1.00 28.60 240 TYR A C 1
ATOM 2014 O O . TYR A 1 243 ? -4.926 19.301 72.094 1.00 28.63 240 TYR A O 1
ATOM 2023 N N . ILE A 1 244 ? -6.495 19.592 70.478 1.00 27.87 241 ILE A N 1
ATOM 2024 C CA . ILE A 1 244 ? -5.569 19.836 69.381 1.00 25.01 241 ILE A CA 1
ATOM 2025 C C . ILE A 1 244 ? -6.256 20.895 68.561 1.00 29.78 241 ILE A C 1
ATOM 2026 O O . ILE A 1 244 ? -7.337 20.661 68.011 1.00 34.01 241 ILE A O 1
ATOM 2031 N N . GLU A 1 245 ? -5.641 22.061 68.452 1.00 28.88 242 GLU A N 1
ATOM 2032 C CA . GLU A 1 245 ? -6.262 23.193 67.761 1.00 28.83 242 GLU A CA 1
ATOM 2033 C C . GLU A 1 245 ? -5.236 23.990 66.959 1.00 30.42 242 GLU A C 1
ATOM 2034 O O . GLU A 1 245 ? -4.149 24.266 67.433 1.00 30.14 242 GLU A O 1
ATOM 2040 N N . LEU A 1 246 ? -5.606 24.384 65.747 1.00 30.12 243 LEU A N 1
ATOM 2041 C CA . LEU A 1 246 ? -4.815 25.336 64.981 1.00 30.09 243 LEU A CA 1
ATOM 2042 C C . LEU A 1 246 ? -5.594 26.651 64.994 1.00 32.29 243 LEU A C 1
ATOM 2043 O O . LEU A 1 246 ? -6.768 26.711 64.570 1.00 29.95 243 LEU A O 1
ATOM 2048 N N . VAL A 1 247 ? -4.938 27.695 65.485 1.00 28.84 244 VAL A N 1
ATOM 2049 C CA . VAL A 1 247 ? -5.608 28.945 65.770 1.00 29.88 244 VAL A CA 1
ATOM 2050 C C . VAL A 1 247 ? -4.787 30.108 65.259 1.00 28.03 244 VAL A C 1
ATOM 2051 O O . VAL A 1 247 ? -3.607 29.971 64.973 1.00 28.14 244 VAL A O 1
ATOM 2055 N N . ASP A 1 248 ? -5.442 31.249 65.108 1.00 29.86 245 ASP A N 1
ATOM 2056 C CA . ASP A 1 248 ? -4.746 32.482 64.767 1.00 31.97 245 ASP A CA 1
ATOM 2057 C C . ASP A 1 248 ? -3.878 32.901 65.939 1.00 28.74 245 ASP A C 1
ATOM 2058 O O . ASP A 1 248 ? -4.353 32.948 67.087 1.00 27.37 245 ASP A O 1
ATOM 2063 N N . PHE A 1 249 ? -2.612 33.225 65.676 1.00 25.90 246 PHE A N 1
ATOM 2064 C CA . PHE A 1 249 ? -1.694 33.493 66.797 1.00 30.19 246 PHE A CA 1
ATOM 2065 C C . PHE A 1 249 ? -2.054 34.762 67.545 1.00 31.98 246 PHE A C 1
ATOM 2066 O O . PHE A 1 249 ? -1.726 34.944 68.716 1.00 35.95 246 PHE A O 1
ATOM 2074 N N . ASN A 1 250 ? -2.738 35.662 66.873 1.00 30.99 247 ASN A N 1
ATOM 2075 C CA . ASN A 1 250 ? -3.056 36.917 67.542 1.00 38.68 247 ASN A CA 1
ATOM 2076 C C . ASN A 1 250 ? -4.372 36.881 68.310 1.00 34.54 247 ASN A C 1
ATOM 2077 O O . ASN A 1 250 ? -4.486 37.507 69.372 1.00 38.26 247 ASN A O 1
ATOM 2082 N N . THR A 1 251 ? -5.342 36.117 67.818 1.00 32.14 248 THR A N 1
ATOM 2083 C CA . THR A 1 251 ? -6.657 36.107 68.453 1.00 33.40 248 THR A CA 1
ATOM 2084 C C . THR A 1 251 ? -7.007 34.844 69.226 1.00 31.34 248 THR A C 1
ATOM 2085 O O . THR A 1 251 ? -7.905 34.887 70.063 1.00 37.34 248 THR A O 1
ATOM 2097 N N . GLU A 1 253 ? -8.416 32.430 67.875 1.00 29.54 250 GLU A N 1
ATOM 2098 C CA . GLU A 1 253 ? -9.618 31.880 67.221 1.00 34.73 250 GLU A CA 1
ATOM 2099 C C . GLU A 1 253 ? -9.260 30.725 66.290 1.00 37.41 250 GLU A C 1
ATOM 2100 O O . GLU A 1 253 ? -8.251 30.796 65.593 1.00 30.45 250 GLU A O 1
ATOM 2106 N N . ASN A 1 254 ? -10.067 29.661 66.289 1.00 34.06 251 ASN A N 1
ATOM 2107 C CA . ASN A 1 254 ? -9.771 28.504 65.443 1.00 32.47 251 ASN A CA 1
ATOM 2108 C C . ASN A 1 254 ? -9.730 28.984 64.011 1.00 36.97 251 ASN A C 1
ATOM 2109 O O . ASN A 1 254 ? -10.496 29.880 63.625 1.00 35.57 251 ASN A O 1
ATOM 2114 N N . ILE A 1 255 ? -8.851 28.402 63.211 1.00 32.34 252 ILE A N 1
ATOM 2115 C CA . ILE A 1 255 ? -8.878 28.709 61.789 1.00 39.32 252 ILE A CA 1
ATOM 2116 C C . ILE A 1 255 ? -9.103 27.454 60.948 1.00 40.78 252 ILE A C 1
ATOM 2117 O O . ILE A 1 255 ? -8.560 26.401 61.251 1.00 43.25 252 ILE A O 1
ATOM 2122 N N . GLU A 1 256 ? -9.932 27.589 59.911 1.00 38.72 253 GLU A N 1
ATOM 2123 C CA . GLU A 1 256 ? -10.239 26.498 58.984 1.00 47.47 253 GLU A CA 1
ATOM 2124 C C . GLU A 1 256 ? -9.251 26.429 57.826 1.00 41.31 253 GLU A C 1
ATOM 2125 O O . GLU A 1 256 ? -8.878 25.356 57.390 1.00 40.07 253 GLU A O 1
ATOM 2131 N N A ASN A 1 257 ? -8.836 27.580 57.319 0.62 42.22 254 ASN A N 1
ATOM 2132 N N B ASN A 1 257 ? -8.846 27.595 57.337 0.38 42.39 254 ASN A N 1
ATOM 2133 C CA A ASN A 1 257 ? -7.846 27.603 56.256 0.62 42.67 254 ASN A CA 1
ATOM 2134 C CA B ASN A 1 257 ? -7.887 27.699 56.249 0.38 44.44 254 ASN A CA 1
ATOM 2135 C C A ASN A 1 257 ? -6.734 28.591 56.556 0.62 44.09 254 ASN A C 1
ATOM 2136 C C B ASN A 1 257 ? -6.731 28.585 56.690 0.38 44.37 254 ASN A C 1
ATOM 2137 O O A ASN A 1 257 ? -6.984 29.763 56.797 0.62 48.30 254 ASN A O 1
ATOM 2138 O O B 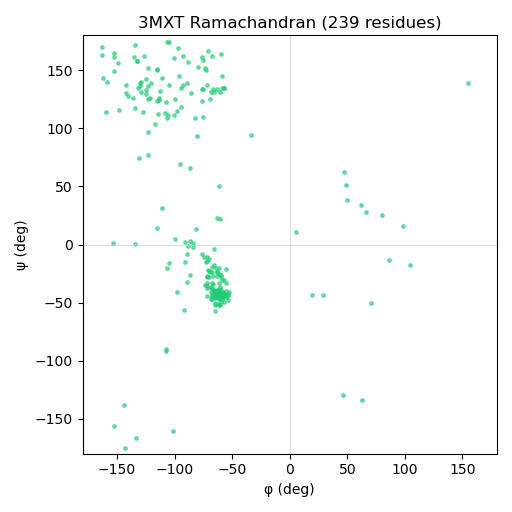ASN A 1 257 ? -6.948 29.691 57.174 0.38 47.21 254 ASN A O 1
ATOM 2147 N N . ILE A 1 258 ? -5.503 28.102 56.547 1.00 42.50 255 ILE A N 1
ATOM 2148 C CA . ILE A 1 258 ? -4.350 28.907 56.921 1.00 38.15 255 ILE A CA 1
ATOM 2149 C C . ILE A 1 258 ? -4.033 29.957 55.863 1.00 45.69 255 ILE A C 1
ATOM 2150 O O . ILE A 1 258 ? -3.891 29.641 54.674 1.00 40.28 255 ILE A O 1
ATOM 2155 N N . THR A 1 259 ? -3.948 31.213 56.296 1.00 44.89 256 THR A N 1
ATOM 2156 C CA . THR A 1 259 ? -3.443 32.268 55.423 1.00 43.63 256 THR A CA 1
ATOM 2157 C C . THR A 1 259 ? -2.030 32.757 55.829 1.00 42.03 256 THR A C 1
ATOM 2158 O O . THR A 1 259 ? -1.046 32.195 55.396 1.00 47.24 256 THR A O 1
ATOM 2162 N N . ASP A 1 260 ? -1.920 33.786 56.661 1.00 43.61 257 ASP A N 1
ATOM 2163 C CA . ASP A 1 260 ? -0.600 34.319 56.987 1.00 41.26 257 ASP A CA 1
ATOM 2164 C C . ASP A 1 260 ? 0.101 33.619 58.158 1.00 42.06 257 ASP A C 1
ATOM 2165 O O . ASP A 1 260 ? 1.324 33.644 58.255 1.00 39.51 257 ASP A O 1
ATOM 2170 N N . ASN A 1 261 ? -0.661 33.022 59.066 1.00 41.44 258 ASN A N 1
ATOM 2171 C CA . ASN A 1 261 ? -0.064 32.515 60.306 1.00 37.76 258 ASN A CA 1
ATOM 2172 C C . ASN A 1 261 ? -0.842 31.338 60.886 1.00 35.87 258 ASN A C 1
ATOM 2173 O O . ASN A 1 261 ? -2.015 31.119 60.561 1.00 33.56 258 ASN A O 1
ATOM 2178 N N . VAL A 1 262 ? -0.198 30.577 61.756 1.00 34.99 259 VAL A N 1
ATOM 2179 C CA . VAL A 1 262 ? -0.945 29.594 62.529 1.00 34.84 259 VAL A CA 1
ATOM 2180 C C . VAL A 1 262 ? -0.180 29.221 63.792 1.00 28.86 259 VAL A C 1
ATOM 2181 O O . VAL A 1 262 ? 1.046 29.105 63.765 1.00 31.72 259 VAL A O 1
ATOM 2185 N N . LEU A 1 263 ? -0.912 29.069 64.892 1.00 27.39 260 LEU A N 1
ATOM 2186 C CA . LEU A 1 263 ? -0.374 28.478 66.108 1.00 26.77 260 LEU A CA 1
ATOM 2187 C C . LEU A 1 263 ? -1.055 27.119 66.179 1.00 24.80 260 LEU A C 1
ATOM 2188 O O . LEU A 1 263 ? -2.290 27.059 66.296 1.00 27.82 260 LEU A O 1
ATOM 2193 N N . GLY A 1 264 ? -0.283 26.042 66.037 1.00 26.66 261 GLY A N 1
ATOM 2194 C CA . GLY A 1 264 ? -0.833 24.705 66.192 1.00 26.99 261 GLY A CA 1
ATOM 2195 C C . GLY A 1 264 ? -0.517 24.239 67.600 1.00 26.35 261 GLY A C 1
ATOM 2196 O O . GLY A 1 264 ? 0.654 24.111 67.940 1.00 28.83 261 GLY A O 1
ATOM 2197 N N . ALA A 1 265 ? -1.542 24.034 68.427 1.00 26.31 262 ALA A N 1
ATOM 2198 C CA . ALA A 1 265 ? -1.307 23.805 69.854 1.00 24.50 262 ALA A CA 1
ATOM 2199 C C . ALA A 1 265 ? -1.937 22.504 70.327 1.00 25.07 262 ALA A C 1
ATOM 2200 O O . ALA A 1 265 ? -3.037 22.174 69.915 1.00 25.05 262 ALA A O 1
ATOM 2202 N N . VAL A 1 266 ? -1.250 21.798 71.224 1.00 23.69 263 VAL A N 1
ATOM 2203 C CA . VAL A 1 266 ? -1.718 20.503 71.707 1.00 22.79 263 VAL A CA 1
ATOM 2204 C C . VAL A 1 266 ? -1.669 20.536 73.215 1.00 26.08 263 VAL A C 1
ATOM 2205 O O . VAL A 1 266 ? -0.732 21.067 73.769 1.00 23.31 263 VAL A O 1
ATOM 2209 N N . ALA A 1 267 ? -2.686 19.992 73.875 1.00 26.11 264 ALA A N 1
ATOM 2210 C CA . ALA A 1 267 ? -2.621 19.743 75.320 1.00 21.78 264 ALA A CA 1
ATOM 2211 C C . ALA A 1 267 ? -3.104 18.301 75.510 1.00 23.97 264 ALA A C 1
ATOM 2212 O O . ALA A 1 267 ? -4.093 17.897 74.902 1.00 25.18 264 ALA A O 1
ATOM 2214 N N . ALA A 1 268 ? -2.392 17.520 76.316 1.00 25.62 265 ALA A N 1
ATOM 2215 C CA . ALA A 1 268 ? -2.743 16.098 76.473 1.00 26.37 265 ALA A CA 1
ATOM 2216 C C . ALA A 1 268 ? -2.288 15.644 77.825 1.00 32.46 265 ALA A C 1
ATOM 2217 O O . ALA A 1 268 ? -1.301 16.154 78.354 1.00 28.94 265 ALA A O 1
ATOM 2219 N N . PHE A 1 269 ? -3.012 14.685 78.388 1.00 26.70 266 PHE A N 1
ATOM 2220 C CA . PHE A 1 269 ? -2.599 14.074 79.618 1.00 29.96 266 PHE A CA 1
ATOM 2221 C C . PHE A 1 269 ? -1.813 12.825 79.235 1.00 30.76 266 PHE A C 1
ATOM 2222 O O . PHE A 1 269 ? -2.211 12.083 78.337 1.00 32.97 266 PHE A O 1
ATOM 2230 N N . VAL A 1 270 ? -0.677 12.636 79.894 1.00 28.02 267 VAL A N 1
ATOM 2231 C CA . VAL A 1 270 ? 0.107 11.425 79.744 1.00 31.02 267 VAL A CA 1
ATOM 2232 C C . VAL A 1 270 ? 0.069 10.824 81.127 1.00 33.71 267 VAL A C 1
ATOM 2233 O O . VAL A 1 270 ? 0.746 11.298 82.042 1.00 30.43 267 VAL A O 1
ATOM 2237 N N . GLY A 1 271 ? -0.742 9.794 81.300 1.00 35.27 268 GLY A N 1
ATOM 2238 C CA . GLY A 1 271 ? -1.079 9.397 82.649 1.00 33.28 268 GLY A CA 1
ATOM 2239 C C . GLY A 1 271 ? -1.808 10.587 83.248 1.00 30.60 268 GLY A C 1
ATOM 2240 O O . GLY A 1 271 ? -2.679 11.172 82.603 1.00 37.22 268 GLY A O 1
ATOM 2241 N N . LYS A 1 272 ? -1.458 10.978 84.464 1.00 33.82 269 LYS A N 1
ATOM 2242 C CA . LYS A 1 272 ? -2.161 12.081 85.108 1.00 34.02 269 LYS A CA 1
ATOM 2243 C C . LYS A 1 272 ? -1.543 13.439 84.789 1.00 36.60 269 LYS A C 1
ATOM 2244 O O . LYS A 1 272 ? -2.101 14.470 85.132 1.00 38.52 269 LYS A O 1
ATOM 2250 N N . THR A 1 273 ? -0.395 13.444 84.130 1.00 26.48 270 THR A N 1
ATOM 2251 C CA . THR A 1 273 ? 0.348 14.711 83.931 1.00 23.67 270 THR A CA 1
ATOM 2252 C C . THR A 1 273 ? -0.141 15.453 82.705 1.00 29.92 270 THR A C 1
ATOM 2253 O O . THR A 1 273 ? -0.240 14.866 81.624 1.00 31.11 270 THR A O 1
ATOM 2257 N N . ARG A 1 274 ? -0.430 16.746 82.852 1.00 28.25 271 ARG A N 1
ATOM 2258 C CA . ARG A 1 274 ? -0.902 17.518 81.697 1.00 27.65 271 ARG A CA 1
ATOM 2259 C C . ARG A 1 274 ? 0.262 18.227 81.026 1.00 25.40 271 ARG A C 1
ATOM 2260 O O . ARG A 1 274 ? 0.931 19.051 81.643 1.00 26.62 271 ARG A O 1
ATOM 2268 N N . LEU A 1 275 ? 0.503 17.883 79.757 1.00 22.68 272 LEU A N 1
ATOM 2269 C CA . LEU A 1 275 ? 1.606 18.461 78.983 1.00 22.13 272 LEU A CA 1
ATOM 2270 C C . LEU A 1 275 ? 1.081 19.292 77.810 1.00 22.42 272 LEU A C 1
ATOM 2271 O O . LEU A 1 275 ? -0.005 18.998 77.289 1.00 23.56 272 LEU A O 1
ATOM 2276 N N . ILE A 1 276 ? 1.842 20.318 77.409 1.00 20.52 273 ILE A N 1
ATOM 2277 C CA . ILE A 1 276 ? 1.460 21.149 76.244 1.00 21.91 273 ILE A CA 1
ATOM 2278 C C . ILE A 1 276 ? 2.645 21.345 75.306 1.00 22.29 273 ILE A C 1
ATOM 2279 O O . ILE A 1 276 ? 3.800 21.204 75.717 1.00 22.21 273 ILE A O 1
ATOM 2284 N N . ASP A 1 277 ? 2.347 21.661 74.039 1.00 22.38 274 ASP A N 1
ATOM 2285 C CA . ASP A 1 277 ? 3.404 21.891 73.075 1.00 19.65 274 ASP A CA 1
ATOM 2286 C C . ASP A 1 277 ? 2.753 22.610 71.913 1.00 20.30 274 ASP A C 1
ATOM 2287 O O . ASP A 1 277 ? 1.533 22.617 71.796 1.00 24.32 274 ASP A O 1
ATOM 2292 N N . ASN A 1 278 ? 3.544 23.243 71.060 1.00 22.79 275 ASN A N 1
ATOM 2293 C CA . ASN A 1 278 ? 2.942 23.920 69.913 1.00 22.93 275 ASN A CA 1
ATOM 2294 C C . ASN A 1 278 ? 4.009 24.194 68.889 1.00 22.98 275 ASN A C 1
ATOM 2295 O O . ASN A 1 278 ? 5.219 24.007 69.139 1.00 22.47 275 ASN A O 1
ATOM 2300 N N . PHE A 1 279 ? 3.554 24.624 67.719 1.00 26.49 276 PHE A N 1
ATOM 2301 C CA . PHE A 1 279 ? 4.461 25.235 66.767 1.00 28.29 276 PHE A CA 1
ATOM 2302 C C . PHE A 1 279 ? 3.765 26.517 66.297 1.00 28.49 276 PHE A C 1
ATOM 2303 O O . PHE A 1 279 ? 2.528 26.653 66.388 1.00 25.15 276 PHE A O 1
ATOM 2311 N N . LEU A 1 280 ? 4.567 27.450 65.797 1.00 29.41 277 LEU A N 1
ATOM 2312 C CA . LEU A 1 280 ? 4.087 28.765 65.392 1.00 26.62 277 LEU A CA 1
ATOM 2313 C C . LEU A 1 280 ? 4.735 29.106 64.053 1.00 29.96 277 LEU A C 1
ATOM 2314 O O . LEU A 1 280 ? 5.962 29.015 63.907 1.00 27.96 277 LEU A O 1
ATOM 2319 N N . VAL A 1 281 ? 3.905 29.435 63.062 1.00 29.41 278 VAL A N 1
ATOM 2320 C CA . VAL A 1 281 ? 4.401 29.880 61.769 1.00 33.98 278 VAL A CA 1
ATOM 2321 C C . VAL A 1 281 ? 3.759 31.225 61.476 1.00 40.15 278 VAL A C 1
ATOM 2322 O O . VAL A 1 281 ? 2.545 31.372 61.616 1.00 36.62 278 VAL A O 1
ATOM 2326 N N . GLN A 1 282 ? 4.581 32.210 61.123 1.00 44.33 279 GLN A N 1
ATOM 2327 C CA . GLN A 1 282 ? 4.098 33.565 60.843 1.00 43.54 279 GLN A CA 1
ATOM 2328 C C . GLN A 1 282 ? 4.590 34.022 59.474 1.00 47.52 279 GLN A C 1
ATOM 2329 O O . GLN A 1 282 ? 5.505 33.419 58.905 1.00 46.99 279 GLN A O 1
ATOM 2335 N N . GLY A 1 283 ? 3.951 35.049 58.924 1.00 50.13 280 GLY A N 1
ATOM 2336 C CA . GLY A 1 283 ? 4.371 35.611 57.647 1.00 50.84 280 GLY A CA 1
ATOM 2337 C C . GLY A 1 283 ? 4.238 34.754 56.395 1.00 53.92 280 GLY A C 1
ATOM 2338 O O . GLY A 1 283 ? 4.981 34.943 55.427 1.00 52.19 280 GLY A O 1
ATOM 2339 N N . LEU A 1 284 ? 3.287 33.826 56.384 1.00 51.68 281 LEU A N 1
ATOM 2340 C CA . LEU A 1 284 ? 3.049 33.002 55.202 1.00 52.90 281 LEU A CA 1
ATOM 2341 C C . LEU A 1 284 ? 2.373 33.787 54.073 1.00 57.80 281 LEU A C 1
ATOM 2342 O O . LEU A 1 284 ? 1.599 34.713 54.322 1.00 55.81 281 LEU A O 1
ATOM 2347 N N . LYS A 1 285 ? 2.640 33.395 52.831 1.00 63.94 282 LYS A N 1
ATOM 2348 C CA . LYS A 1 285 ? 2.073 34.103 51.678 1.00 76.08 282 LYS A CA 1
ATOM 2349 C C . LYS A 1 285 ? 0.720 33.545 51.237 1.00 75.23 282 LYS A C 1
ATOM 2350 O O . LYS A 1 285 ? 0.568 32.341 51.041 1.00 72.82 282 LYS A O 1
#

CATH classification: 3.40.50.620 (+1 more: 3.30.1300.10)

Organism: Campylobacter jejuni subsp. jejuni serotype O:2 (strain ATCC 700819 / NCTC 11168) (NCBI:txid192222)

Nearest PDB structures (foldseek):
  3mxt-assembly1_A  TM=1.004E+00  e=1.223E-55  Campylobacter jejuni subsp. jejuni NCTC 11168 = ATCC 700819
  1ufv-assembly1_A  TM=9.437E-01  e=1.217E-29  Thermus thermophilus
  1v8f-assembly1_A  TM=9.452E-01  e=5.502E-29  Thermus thermophilus
  3ioe-assembly1_B  TM=9.138E-01  e=2.163E-26  Mycobacterium tuberculosis
  1n2o-assembly1_A  TM=8.927E-01  e=1.600E-26  Mycobacterium tuberculosis

Secondary structure (DSSP, 8-state):
---B--HHHHHHHHHHHHHTT--EEEEE-----HHHHHHHHHHTTSSEEEEE--------TTS-TTTS---HHHHH--GGGT---B---TT---TT--------STTSHHHHHSTTHHHHHHHHHHHHHHHH--SEE--GGGHHHHHHHH--TTTT-SSEE---PPPB-TTSPBP-GGGGG--HHHHHHHHHHHHHHHHHHHHHHTT--BHHHHHH--HHHHT-TTEEEEEEEEE-S---B-SB-SS-EEEEEEEEETTEEEEEEEEE----

Sequence (272 aa):
AQVITSSVKEAKQIVKDWKSSHQLSIGYVPTGFLHDGHLSLVKHAKTQDKVIVSIFVNPQFGPNEDFSSSSYPRDLLERDIKCQDNGVDVFIPDATQYLKKNNFSTYVDNTITDKLCGAKRPGHFRGVCTVLTKFFNILNPDIVYGQKDAQQCVVVRRHVDDDLNFDLKKIQQICPIIREEDGLAKSSRNVYLSKEERKASLAISQSIFLAEKLVREGEKNTSKIIQAKDILEKEKLIKIDYIELVDFNTENIENNITDNVLGAVAAFVGKTRLIDNFLVQGLK

InterPro domains:
  IPR003721 Pantoate-beta-alanine ligase [MF_00158] (2-278)
  IPR003721 Pantoate-beta-alanine ligase [PF02569] (2-276)
  IPR003721 Pantoate-beta-alanine ligase [TIGR00018] (1-278)
  IPR003721 Pantoate-beta-alanine ligase [cd00560] (1-276)
  IPR014729 Rossmann-like alpha/beta/alpha sandwich fold [G3DSA:3.40.50.620] (2-176)
  IPR042176 Pantoate-beta-alanine ligase, C-terminal domain [G3DSA:3.30.1300.10] (177-276)